Protein AF-Q13T67-F1 (afdb_monomer_lite)

pLDDT: mean 74.27, std 14.19, range [27.94, 93.38]

Foldseek 3Di:
DDDPDPPPPPNPDPVVVVLLVVLLVVLLVVLCPPDPPPQFDAPCVLVVVLVVLVVVVVVVVVVPDPPAPPVCPCVVVVVSVVVNVVSVVGDHPDPPDPNLVSLLSSLLSSQLSCCLVPVDRPLQVSQVSSCVSVVPRDSVNSCVSCDPVSNVVSVVVSVVVVVVVVVVVVVVVVVVVQVPQDQDDQDPDDPDPDPVSVLVNQLVVLCRRSDPVSSVVSNVVSVVVCVVVVPDPPDDDD

Radius of gyration: 36.88 Å; chains: 1; bounding box: 79×44×110 Å

Structure (mmCIF, N/CA/C/O backbone):
data_AF-Q13T67-F1
#
_entry.id   AF-Q13T67-F1
#
loop_
_atom_site.group_PDB
_atom_site.id
_atom_site.type_symbol
_atom_site.label_atom_id
_atom_site.label_alt_id
_atom_site.label_comp_id
_atom_site.label_asym_id
_atom_site.label_entity_id
_atom_site.label_seq_id
_atom_site.pdbx_PDB_ins_code
_atom_site.Cartn_x
_atom_site.Cartn_y
_atom_site.Cartn_z
_atom_site.occupancy
_atom_site.B_iso_or_equiv
_atom_site.auth_seq_id
_atom_site.auth_comp_id
_atom_site.auth_asym_id
_atom_site.auth_atom_id
_atom_site.pdbx_PDB_model_num
ATOM 1 N N . MET A 1 1 ? -8.859 -8.370 -30.183 1.00 32.34 1 MET A N 1
ATOM 2 C CA . MET A 1 1 ? -9.148 -7.594 -28.956 1.00 32.34 1 MET A CA 1
ATOM 3 C C . MET A 1 1 ? -9.417 -8.582 -27.821 1.00 32.34 1 MET A C 1
ATOM 5 O O . MET A 1 1 ? -10.495 -9.155 -27.769 1.00 32.34 1 MET A O 1
ATOM 9 N N . ARG A 1 2 ? -8.418 -8.914 -26.992 1.00 27.94 2 ARG A N 1
ATOM 10 C CA . ARG A 1 2 ? -8.595 -9.848 -25.864 1.00 27.94 2 ARG A CA 1
ATOM 11 C C . ARG A 1 2 ? -8.796 -9.021 -24.596 1.00 27.94 2 ARG A C 1
ATOM 13 O O . ARG A 1 2 ? -7.913 -8.264 -24.213 1.00 27.94 2 ARG A O 1
ATOM 20 N N . SER A 1 3 ? -9.979 -9.117 -24.001 1.00 37.59 3 SER A N 1
ATOM 21 C CA . SER A 1 3 ? -10.304 -8.500 -22.715 1.00 37.59 3 SER A CA 1
ATOM 22 C C . SER A 1 3 ? -9.506 -9.206 -21.610 1.00 37.59 3 SER A C 1
ATOM 24 O O . SER A 1 3 ? -9.833 -10.322 -21.214 1.00 37.59 3 SER A O 1
ATOM 26 N N . PHE A 1 4 ? -8.403 -8.588 -21.173 1.00 42.00 4 PHE A N 1
ATOM 27 C CA . PHE A 1 4 ? -7.479 -9.130 -20.160 1.00 42.00 4 PHE A CA 1
ATOM 28 C C . PHE A 1 4 ? -7.921 -8.867 -18.713 1.00 42.00 4 PHE A C 1
ATOM 30 O O . PHE A 1 4 ? -7.339 -9.414 -17.776 1.00 42.00 4 PHE A O 1
ATOM 37 N N . PHE A 1 5 ? -8.972 -8.071 -18.521 1.00 44.09 5 PHE A N 1
ATOM 38 C CA . PHE A 1 5 ? -9.596 -7.865 -17.226 1.00 44.09 5 PHE A CA 1
ATOM 39 C C . PHE A 1 5 ? -10.834 -8.757 -17.142 1.00 44.09 5 PHE A C 1
ATOM 41 O O . PHE A 1 5 ? -11.921 -8.362 -17.558 1.00 44.09 5 PHE A O 1
ATOM 48 N N . LYS A 1 6 ? -10.701 -9.953 -16.555 1.00 39.53 6 LYS A N 1
ATOM 49 C CA . LYS A 1 6 ? -11.847 -10.523 -15.833 1.00 39.53 6 LYS A CA 1
ATOM 50 C C . LYS A 1 6 ? -12.231 -9.469 -14.802 1.00 39.53 6 LYS A C 1
ATOM 52 O O . LYS A 1 6 ? -11.421 -9.254 -13.909 1.00 39.53 6 LYS A O 1
ATOM 57 N N . GLN A 1 7 ? -13.342 -8.759 -15.035 1.00 41.47 7 GLN A N 1
ATOM 58 C CA . GLN A 1 7 ? -14.017 -7.811 -14.135 1.00 41.47 7 GLN A CA 1
ATOM 59 C C . GLN A 1 7 ? -13.179 -7.480 -12.897 1.00 41.47 7 GLN A C 1
ATOM 61 O O . GLN A 1 7 ? -13.388 -8.008 -11.811 1.00 41.47 7 GLN A O 1
ATOM 66 N N . SER A 1 8 ? -12.143 -6.673 -13.127 1.00 48.34 8 SER A N 1
ATOM 67 C CA . SER A 1 8 ? -11.215 -6.254 -12.088 1.00 48.34 8 SER A CA 1
ATOM 68 C C . SER A 1 8 ? -12.019 -5.546 -11.006 1.00 48.34 8 SER A C 1
ATOM 70 O O . SER A 1 8 ? -12.947 -4.802 -11.322 1.00 48.34 8 SER A O 1
ATOM 72 N N . VAL A 1 9 ? -11.651 -5.749 -9.747 1.00 51.56 9 VAL A N 1
ATOM 73 C CA . VAL A 1 9 ? -12.213 -5.068 -8.570 1.00 51.56 9 VAL A CA 1
ATOM 74 C C . VAL A 1 9 ? -12.264 -3.532 -8.768 1.00 51.56 9 VAL A C 1
ATOM 76 O O . VAL A 1 9 ? -13.132 -2.856 -8.230 1.00 51.56 9 VAL A O 1
ATOM 79 N N . PHE A 1 10 ? -11.439 -2.986 -9.675 1.00 53.25 10 PHE A N 1
ATOM 80 C CA . PHE A 1 10 ? -11.393 -1.576 -10.100 1.00 53.25 10 PHE A CA 1
ATOM 81 C C . PHE A 1 10 ? -12.323 -1.188 -11.270 1.00 53.25 10 PHE A C 1
ATOM 83 O O . PHE A 1 10 ? -12.270 -0.060 -11.767 1.00 53.25 10 PHE A O 1
ATOM 90 N N . GLY A 1 11 ? -13.158 -2.103 -11.760 1.00 51.12 11 GLY A N 1
ATOM 91 C CA . GLY A 1 11 ? -13.999 -1.913 -12.943 1.00 51.12 11 GLY A CA 1
ATOM 92 C C . GLY A 1 11 ? -15.218 -1.013 -12.732 1.00 51.12 11 GLY A C 1
ATOM 93 O O . GLY A 1 11 ? -15.795 -0.568 -13.718 1.00 51.12 11 GLY A O 1
ATOM 94 N N . LYS A 1 12 ? -15.611 -0.726 -11.482 1.00 50.69 12 LYS A N 1
ATOM 95 C CA . LYS A 1 12 ? -16.915 -0.107 -11.177 1.00 50.69 12 LYS A CA 1
ATOM 96 C C . LYS A 1 12 ? -16.885 1.269 -10.496 1.00 50.69 12 LYS A C 1
ATOM 98 O O . LYS A 1 12 ? -17.951 1.825 -10.275 1.00 50.69 12 LYS A O 1
ATOM 103 N N . GLY A 1 13 ? -15.725 1.870 -10.214 1.00 62.28 13 GLY A N 1
ATOM 104 C CA . GLY A 1 13 ? -15.697 3.189 -9.565 1.00 62.28 13 GLY A CA 1
ATOM 105 C C . GLY A 1 13 ? -14.445 4.005 -9.861 1.00 62.28 13 GLY A C 1
ATOM 106 O O . GLY A 1 13 ? -13.327 3.547 -9.632 1.00 62.28 13 GLY A O 1
ATOM 107 N N . THR A 1 14 ? -14.627 5.238 -10.338 1.00 66.38 14 THR A N 1
ATOM 108 C CA . THR A 1 14 ? -13.562 6.252 -10.454 1.00 66.38 14 THR A CA 1
ATOM 109 C C . THR A 1 14 ? -12.875 6.497 -9.110 1.00 66.38 14 THR A C 1
ATOM 111 O O . THR A 1 14 ? -11.653 6.599 -9.066 1.00 66.38 14 THR A O 1
ATOM 114 N N . VAL A 1 15 ? -13.634 6.464 -8.012 1.00 66.62 15 VAL A N 1
ATOM 115 C CA . VAL A 1 15 ? -13.133 6.609 -6.636 1.00 66.62 15 VAL A CA 1
ATOM 116 C C . VAL A 1 15 ? -12.105 5.530 -6.279 1.00 66.62 15 VAL A C 1
ATOM 118 O O . VAL A 1 15 ? -11.032 5.853 -5.777 1.00 66.62 15 VAL A O 1
ATOM 121 N N . LEU A 1 16 ? -12.368 4.259 -6.611 1.00 67.12 16 LEU A N 1
ATOM 122 C CA . LEU A 1 16 ? -11.442 3.156 -6.313 1.00 67.12 16 LEU A CA 1
ATOM 123 C C . LEU A 1 16 ? -10.132 3.283 -7.104 1.00 67.12 16 LEU A C 1
ATOM 125 O O . LEU A 1 16 ? -9.066 2.930 -6.607 1.00 67.12 16 LEU A O 1
ATOM 129 N N . LYS A 1 17 ? -10.207 3.800 -8.339 1.00 71.62 17 LYS A N 1
ATOM 130 C CA . LYS A 1 17 ? -9.031 4.051 -9.187 1.00 71.62 17 LYS A CA 1
ATOM 131 C C . LYS A 1 17 ? -8.175 5.182 -8.630 1.00 71.62 17 LYS A C 1
ATOM 133 O O . LYS A 1 17 ? -6.962 5.022 -8.557 1.00 71.62 17 LYS A O 1
ATOM 138 N N . VAL A 1 18 ? -8.795 6.292 -8.223 1.00 76.06 18 VAL A N 1
ATOM 139 C CA . VAL A 1 18 ? -8.084 7.419 -7.600 1.00 76.06 18 VAL A CA 1
ATOM 140 C C . VAL A 1 18 ? -7.424 6.960 -6.304 1.00 76.06 18 VAL A C 1
ATOM 142 O O . VAL A 1 18 ? -6.224 7.151 -6.143 1.00 76.06 18 VAL A O 1
ATOM 145 N N . ALA A 1 19 ? -8.160 6.251 -5.445 1.00 77.19 19 ALA A N 1
ATOM 146 C CA . ALA A 1 19 ? -7.617 5.699 -4.210 1.00 77.19 19 ALA A CA 1
ATOM 147 C C . ALA A 1 19 ? -6.436 4.749 -4.473 1.00 77.19 19 ALA A C 1
ATOM 149 O O . ALA A 1 19 ? -5.398 4.881 -3.834 1.00 77.19 19 ALA A O 1
ATOM 150 N N . ALA A 1 20 ? -6.534 3.851 -5.459 1.00 76.00 20 ALA A N 1
ATOM 151 C CA . ALA A 1 20 ? -5.427 2.967 -5.822 1.00 76.00 20 ALA A CA 1
ATOM 152 C C . ALA A 1 20 ? -4.188 3.737 -6.298 1.00 76.00 20 ALA A C 1
ATOM 154 O O . ALA A 1 20 ? -3.079 3.417 -5.884 1.00 76.00 20 ALA A O 1
ATOM 155 N N . VAL A 1 21 ? -4.360 4.764 -7.136 1.00 81.31 21 VAL A N 1
ATOM 156 C CA . VAL A 1 21 ? -3.250 5.615 -7.597 1.00 81.31 21 VAL A CA 1
ATOM 157 C C . VAL A 1 21 ? -2.611 6.354 -6.425 1.00 81.31 21 VAL A C 1
ATOM 159 O O . VAL A 1 21 ? -1.386 6.364 -6.313 1.00 81.31 21 VAL A O 1
ATOM 162 N N . SER A 1 22 ? -3.416 6.905 -5.515 1.00 82.31 22 SER A N 1
ATOM 163 C CA . SER A 1 22 ? -2.912 7.518 -4.288 1.00 82.31 22 SER A CA 1
ATOM 164 C C . SER A 1 22 ? -2.111 6.513 -3.463 1.00 82.31 22 SER A C 1
ATOM 166 O O . SER A 1 22 ? -1.003 6.834 -3.051 1.00 82.31 22 SER A O 1
ATOM 168 N N . GLN A 1 23 ? -2.598 5.287 -3.265 1.00 82.50 23 GLN A N 1
ATOM 169 C CA . GLN A 1 23 ? -1.869 4.264 -2.505 1.00 82.50 23 GLN A CA 1
ATOM 170 C C . GLN A 1 23 ? -0.558 3.840 -3.179 1.00 82.50 23 GLN A C 1
ATOM 172 O O . GLN A 1 23 ? 0.437 3.611 -2.495 1.00 82.50 23 GLN A O 1
ATOM 177 N N . ILE A 1 24 ? -0.516 3.797 -4.513 1.00 82.81 24 ILE A N 1
ATOM 178 C CA . ILE A 1 24 ? 0.727 3.569 -5.263 1.00 82.81 24 ILE A CA 1
ATOM 179 C C . ILE A 1 24 ? 1.728 4.697 -5.001 1.00 82.81 24 ILE A C 1
ATOM 181 O O . ILE A 1 24 ? 2.899 4.419 -4.749 1.00 82.81 24 ILE A O 1
ATOM 185 N N . ALA A 1 25 ? 1.278 5.953 -5.035 1.00 79.56 25 ALA A N 1
ATOM 186 C CA . ALA A 1 25 ? 2.134 7.104 -4.768 1.00 79.56 25 ALA A CA 1
ATOM 187 C C . ALA A 1 25 ? 2.672 7.093 -3.327 1.00 79.56 25 ALA A C 1
ATOM 189 O O . ALA A 1 25 ? 3.870 7.266 -3.133 1.00 79.56 25 ALA A O 1
ATOM 190 N N . HIS A 1 26 ? 1.829 6.805 -2.331 1.00 81.94 26 HIS A N 1
ATOM 191 C CA . HIS A 1 26 ? 2.264 6.686 -0.934 1.00 81.94 26 HIS A CA 1
ATOM 192 C C . HIS A 1 26 ? 3.265 5.542 -0.745 1.00 81.94 26 HIS A C 1
ATOM 194 O O . HIS A 1 26 ? 4.295 5.728 -0.106 1.00 81.94 26 HIS A O 1
ATOM 200 N N . ALA A 1 27 ? 3.004 4.374 -1.342 1.00 79.44 27 ALA A N 1
ATOM 201 C CA . ALA A 1 27 ? 3.934 3.249 -1.292 1.00 79.44 27 ALA A CA 1
ATOM 202 C C . ALA A 1 27 ? 5.278 3.595 -1.947 1.00 79.44 27 ALA A C 1
ATOM 204 O O . ALA A 1 27 ? 6.320 3.166 -1.460 1.00 79.44 27 ALA A O 1
ATOM 205 N N . TYR A 1 28 ? 5.263 4.377 -3.032 1.00 78.81 28 TYR A N 1
ATOM 206 C CA . TYR A 1 28 ? 6.477 4.866 -3.677 1.00 78.81 28 TYR A CA 1
ATOM 207 C C . TYR A 1 28 ? 7.243 5.828 -2.766 1.00 78.81 28 TYR A C 1
ATOM 209 O O . TYR A 1 28 ? 8.421 5.596 -2.525 1.00 78.81 28 TYR A O 1
ATOM 217 N N . VAL A 1 29 ? 6.585 6.850 -2.208 1.00 78.06 29 VAL A N 1
ATOM 218 C CA . VAL A 1 29 ? 7.212 7.829 -1.298 1.00 78.06 29 VAL A CA 1
ATOM 219 C C . VAL A 1 29 ? 7.835 7.143 -0.082 1.00 78.06 29 VAL A C 1
ATOM 221 O O . VAL A 1 29 ? 8.999 7.395 0.214 1.00 78.06 29 VAL A O 1
ATOM 224 N N . ALA A 1 30 ? 7.130 6.188 0.532 1.00 72.69 30 ALA A N 1
ATOM 225 C CA . ALA A 1 30 ? 7.622 5.417 1.677 1.00 72.69 30 ALA A CA 1
ATOM 226 C C . ALA A 1 30 ? 8.932 4.649 1.400 1.00 72.69 30 ALA A C 1
ATOM 228 O O . ALA A 1 30 ? 9.625 4.243 2.331 1.00 72.69 30 ALA A O 1
ATOM 229 N N . CYS A 1 31 ? 9.297 4.437 0.131 1.00 70.31 31 CYS A N 1
ATOM 230 C CA . CYS A 1 31 ? 10.569 3.813 -0.233 1.00 70.31 31 CYS A CA 1
ATOM 231 C C . CYS A 1 31 ? 11.758 4.781 -0.192 1.00 70.31 31 CYS A C 1
ATOM 233 O O . CYS A 1 31 ? 12.881 4.318 -0.028 1.00 70.31 31 CYS A O 1
ATOM 235 N N . PHE A 1 32 ? 11.525 6.090 -0.334 1.00 66.88 32 PHE A N 1
ATOM 236 C CA . PHE A 1 32 ? 12.569 7.119 -0.463 1.00 66.88 32 PHE A CA 1
ATOM 237 C C . PHE A 1 32 ? 12.701 8.020 0.774 1.00 66.88 32 PHE A C 1
ATOM 239 O O . PHE A 1 32 ? 13.565 8.888 0.805 1.00 66.88 32 PHE A O 1
ATOM 246 N N . GLU A 1 33 ? 11.896 7.807 1.820 1.00 58.03 33 GLU A N 1
ATOM 247 C CA . GLU A 1 33 ? 11.934 8.613 3.053 1.00 58.03 33 GLU A CA 1
ATOM 248 C 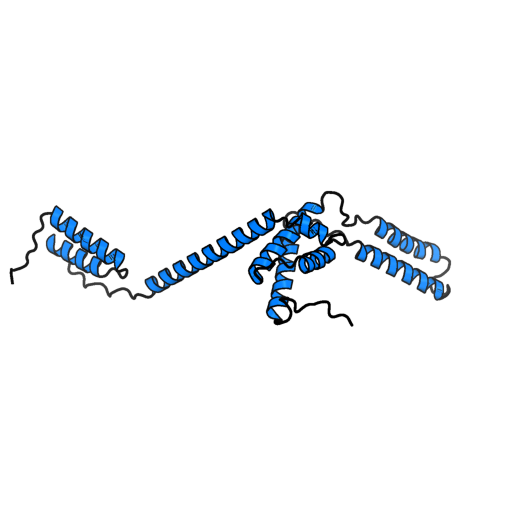C . GLU A 1 33 ? 13.260 8.516 3.839 1.00 58.03 33 GLU A C 1
ATOM 250 O O . GLU A 1 33 ? 13.467 9.296 4.766 1.00 58.03 33 GLU A O 1
ATOM 255 N N . ARG A 1 34 ? 14.172 7.587 3.500 1.00 54.75 34 ARG A N 1
ATOM 256 C CA . ARG A 1 34 ? 15.413 7.360 4.267 1.00 54.75 34 ARG A CA 1
ATOM 257 C C . ARG A 1 34 ? 16.672 8.068 3.763 1.00 54.75 34 ARG A C 1
ATOM 259 O O . ARG A 1 34 ? 17.579 8.225 4.568 1.00 54.75 34 ARG A O 1
ATOM 266 N N . GLU A 1 35 ? 16.737 8.525 2.517 1.00 47.25 35 GLU A N 1
ATOM 267 C CA . GLU A 1 35 ? 17.835 9.370 2.018 1.00 47.25 35 GLU A CA 1
ATOM 268 C C . GLU A 1 35 ? 17.459 9.908 0.628 1.00 47.25 35 GLU A C 1
ATOM 270 O O . GLU A 1 35 ? 16.930 9.145 -0.185 1.00 47.25 35 GLU A O 1
ATOM 275 N N . PRO A 1 36 ? 17.705 11.192 0.310 1.00 44.91 36 PRO A N 1
ATOM 276 C CA . PRO A 1 36 ? 17.369 11.763 -0.987 1.00 44.91 36 PRO A CA 1
ATOM 277 C C . PRO A 1 36 ? 18.418 11.345 -2.026 1.00 44.91 36 PRO A C 1
ATOM 279 O O . PRO A 1 36 ? 19.152 12.174 -2.555 1.00 44.91 36 PRO A O 1
ATOM 282 N N . SER A 1 37 ? 18.523 10.051 -2.324 1.00 55.47 37 SER A N 1
ATOM 283 C CA . SER A 1 37 ? 19.194 9.629 -3.548 1.00 55.47 37 SER A CA 1
ATOM 284 C C . SER A 1 37 ? 18.252 9.963 -4.701 1.00 55.47 37 SER A C 1
ATOM 286 O O . SER A 1 37 ? 17.157 9.395 -4.784 1.00 55.47 37 SER A O 1
ATOM 288 N N . GLU A 1 38 ? 18.637 10.902 -5.567 1.00 58.19 38 GLU A N 1
ATOM 289 C CA . GLU A 1 38 ? 17.902 11.163 -6.804 1.00 58.19 38 GLU A CA 1
ATOM 290 C C . GLU A 1 38 ? 17.605 9.827 -7.507 1.00 58.19 38 GLU A C 1
ATOM 292 O O . GLU A 1 38 ? 18.498 8.981 -7.635 1.00 58.19 38 GLU A O 1
ATOM 297 N N . PRO A 1 39 ? 16.349 9.572 -7.914 1.00 61.22 39 PRO A N 1
ATOM 298 C CA . PRO A 1 39 ? 15.986 8.281 -8.465 1.00 61.22 39 PRO A CA 1
ATOM 299 C C . PRO A 1 39 ? 16.774 8.042 -9.754 1.00 61.22 39 PRO A C 1
ATOM 301 O O . PRO A 1 39 ? 16.550 8.716 -10.760 1.00 61.22 39 PRO A O 1
ATOM 304 N N . LEU A 1 40 ? 17.675 7.054 -9.724 1.00 64.62 40 LEU A N 1
ATOM 305 C CA . LEU 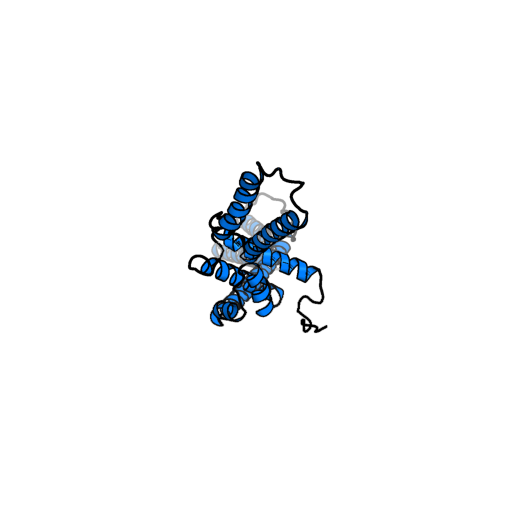A 1 40 ? 18.425 6.637 -10.907 1.00 64.62 40 LEU A CA 1
ATOM 306 C C . LEU A 1 40 ? 17.458 6.342 -12.068 1.00 64.62 40 LEU A C 1
ATOM 308 O O . LEU A 1 40 ? 16.413 5.708 -11.855 1.00 64.62 40 LEU A O 1
ATOM 312 N N . PRO A 1 41 ? 17.781 6.767 -13.301 1.00 66.56 41 PRO A N 1
ATOM 313 C CA . PRO A 1 41 ? 16.887 6.602 -14.435 1.00 66.56 41 PRO A CA 1
ATOM 314 C C . PRO A 1 41 ? 16.641 5.121 -14.748 1.00 66.56 41 PRO A C 1
ATOM 316 O O . PRO A 1 41 ? 17.512 4.255 -14.609 1.00 66.56 41 PRO A O 1
ATOM 319 N N . THR A 1 42 ? 15.424 4.821 -15.202 1.00 66.50 42 THR A N 1
ATOM 320 C CA . THR A 1 42 ? 15.031 3.469 -15.616 1.00 66.50 42 THR A CA 1
ATOM 321 C C . THR A 1 42 ? 15.748 3.057 -16.902 1.00 66.50 42 THR A C 1
ATOM 323 O O . THR A 1 42 ? 16.143 3.902 -17.714 1.00 66.50 42 THR A O 1
ATOM 326 N N . THR A 1 43 ? 15.916 1.750 -17.140 1.00 69.38 43 THR A N 1
ATOM 327 C CA . THR A 1 43 ? 16.641 1.305 -18.341 1.00 69.38 43 THR A CA 1
ATOM 328 C C . THR A 1 43 ? 15.878 1.647 -19.620 1.00 69.38 43 THR A C 1
ATOM 330 O O . THR A 1 43 ? 16.507 1.936 -20.639 1.00 69.38 43 THR A O 1
ATOM 333 N N . ALA A 1 44 ? 14.544 1.693 -19.573 1.00 67.81 44 ALA A N 1
ATOM 334 C CA . ALA A 1 44 ? 13.706 2.163 -20.668 1.00 67.81 44 ALA A CA 1
ATOM 335 C C . ALA A 1 44 ? 13.894 3.659 -20.952 1.00 67.81 44 ALA A C 1
ATOM 337 O O . ALA A 1 44 ? 13.926 4.043 -22.120 1.00 67.81 44 ALA A O 1
ATOM 338 N N . ALA A 1 45 ? 14.059 4.500 -19.924 1.00 71.69 45 ALA A N 1
ATOM 339 C CA . ALA A 1 45 ? 14.337 5.924 -20.110 1.00 71.69 45 ALA A CA 1
ATOM 340 C C . ALA A 1 45 ? 15.704 6.137 -20.776 1.00 71.69 45 ALA A C 1
ATOM 342 O O . ALA A 1 45 ? 15.796 6.857 -21.771 1.00 71.69 45 ALA A O 1
ATOM 343 N N . VAL A 1 46 ? 16.736 5.428 -20.302 1.00 74.06 46 VAL A N 1
ATOM 344 C CA . VAL A 1 46 ? 18.082 5.466 -20.896 1.00 74.06 46 VAL A CA 1
ATOM 345 C C . VAL A 1 46 ? 18.060 4.963 -22.343 1.00 74.06 46 VAL A C 1
ATOM 347 O O . VAL A 1 46 ? 18.537 5.650 -23.244 1.00 74.06 46 VAL A O 1
ATOM 350 N N . ARG A 1 47 ? 17.430 3.810 -22.615 1.00 74.25 47 ARG A N 1
ATOM 351 C CA . ARG A 1 47 ? 17.287 3.279 -23.986 1.00 74.25 47 ARG A CA 1
ATOM 352 C C . ARG A 1 47 ? 16.469 4.200 -24.886 1.00 74.25 47 ARG A C 1
ATOM 354 O O . ARG A 1 47 ? 16.788 4.340 -26.063 1.00 74.25 47 ARG A O 1
ATOM 361 N N . GLY A 1 48 ? 15.420 4.821 -24.354 1.00 78.44 48 GLY A N 1
ATOM 362 C CA . GLY A 1 48 ? 14.596 5.786 -25.073 1.00 78.44 48 GLY A CA 1
ATOM 363 C C . GLY A 1 48 ? 15.398 7.016 -25.487 1.00 78.44 48 GLY A C 1
ATOM 364 O O . GLY A 1 48 ? 15.297 7.447 -26.633 1.00 78.44 48 GLY A O 1
ATOM 365 N N . LEU A 1 49 ? 16.243 7.531 -24.592 1.00 78.25 49 LEU A N 1
ATOM 366 C CA . LEU A 1 49 ? 17.152 8.635 -24.887 1.00 78.25 49 LEU A CA 1
ATOM 367 C C . LEU A 1 49 ? 18.189 8.240 -25.947 1.00 78.25 49 LEU A C 1
ATOM 369 O O . LEU A 1 49 ? 18.346 8.956 -26.931 1.00 78.25 49 LEU A O 1
ATOM 373 N N . MET A 1 50 ? 18.821 7.068 -25.810 1.00 78.25 50 MET A N 1
ATOM 374 C CA . MET A 1 50 ? 19.760 6.547 -26.814 1.00 78.25 50 MET A CA 1
ATOM 375 C C . MET A 1 50 ? 19.100 6.384 -28.188 1.00 78.25 50 MET A C 1
ATOM 377 O O . MET A 1 50 ? 19.696 6.730 -29.204 1.00 78.25 50 MET A O 1
ATOM 381 N N . LYS A 1 51 ? 17.854 5.892 -28.231 1.00 82.62 51 LYS A N 1
ATOM 382 C CA . LYS A 1 51 ? 17.094 5.737 -29.477 1.00 82.62 51 LYS A CA 1
ATOM 383 C C . LYS A 1 51 ? 16.763 7.086 -30.111 1.00 82.62 51 LYS A C 1
ATOM 385 O O . LYS A 1 51 ? 16.870 7.210 -31.323 1.00 82.62 51 LYS A O 1
ATOM 390 N N . LYS A 1 52 ? 16.381 8.087 -29.313 1.00 83.25 52 LYS A N 1
ATOM 391 C CA . LYS A 1 52 ? 16.141 9.455 -29.800 1.00 83.25 52 LYS A CA 1
ATOM 392 C C . LYS A 1 52 ? 17.420 10.085 -30.347 1.00 83.25 52 LYS A C 1
ATOM 394 O O . LYS A 1 52 ? 17.383 10.656 -31.425 1.00 83.25 52 LYS A O 1
ATOM 399 N N . ALA A 1 53 ? 18.542 9.920 -29.647 1.00 78.94 53 ALA A N 1
ATOM 400 C CA . ALA A 1 53 ? 19.841 10.395 -30.114 1.00 78.94 53 ALA A CA 1
ATOM 401 C C . ALA A 1 53 ? 20.250 9.727 -31.440 1.00 78.94 53 ALA A C 1
ATOM 403 O O . ALA A 1 53 ? 20.678 10.411 -32.363 1.00 78.94 53 ALA A O 1
ATOM 404 N N . ALA A 1 54 ? 20.049 8.410 -31.569 1.00 78.12 54 ALA A N 1
ATOM 405 C CA . ALA A 1 54 ? 20.329 7.677 -32.804 1.00 78.12 54 ALA A CA 1
ATOM 406 C C . ALA A 1 54 ? 19.384 8.058 -33.959 1.00 78.12 54 ALA A C 1
ATOM 408 O O . ALA A 1 54 ? 19.822 8.152 -35.100 1.00 78.12 54 ALA A O 1
ATOM 409 N N . ALA A 1 55 ? 18.098 8.291 -33.674 1.00 83.25 55 ALA A N 1
ATOM 410 C CA . ALA A 1 55 ? 17.134 8.758 -34.669 1.00 83.25 55 ALA A CA 1
ATOM 411 C C . ALA A 1 55 ? 17.495 10.159 -35.177 1.00 83.25 55 ALA A C 1
ATOM 413 O O . ALA A 1 55 ? 17.527 10.373 -36.379 1.00 83.25 55 ALA A O 1
ATOM 414 N N . PHE A 1 56 ? 17.869 11.069 -34.278 1.00 80.25 56 PHE A N 1
ATOM 415 C CA . PHE A 1 56 ? 18.319 12.410 -34.642 1.00 80.25 56 PHE A CA 1
ATOM 416 C C . PHE A 1 56 ? 19.610 12.385 -35.480 1.00 80.25 56 PHE A C 1
ATOM 418 O O . PHE A 1 56 ? 19.724 13.096 -36.472 1.00 80.25 56 PHE A O 1
ATOM 425 N N . GLU A 1 57 ? 20.572 11.518 -35.142 1.00 76.50 57 GLU A N 1
ATOM 426 C CA . GLU A 1 57 ? 21.783 11.303 -35.953 1.00 76.50 57 GLU A CA 1
ATOM 427 C C . GLU A 1 57 ? 21.450 10.735 -37.350 1.00 76.50 57 GLU A C 1
ATOM 429 O O . GLU A 1 57 ? 22.030 11.146 -38.361 1.00 76.50 57 GLU A O 1
ATOM 434 N N . SER A 1 58 ? 20.484 9.815 -37.421 1.00 78.75 58 SER A N 1
ATOM 435 C CA . SER A 1 58 ? 19.952 9.274 -38.677 1.00 78.75 58 SER A CA 1
ATOM 436 C C . SER A 1 58 ? 19.246 10.334 -39.527 1.00 78.75 58 SER A C 1
ATOM 438 O O . SER A 1 58 ? 19.432 10.355 -40.738 1.00 78.75 58 SER A O 1
ATOM 440 N N . GLU A 1 59 ? 18.439 11.205 -38.927 1.00 80.19 59 GLU A N 1
ATOM 441 C CA . GLU A 1 59 ? 17.749 12.297 -39.627 1.00 80.19 59 GLU A CA 1
ATOM 442 C C . GLU A 1 59 ? 18.758 13.318 -40.175 1.00 80.19 59 GLU A C 1
ATOM 444 O O . GLU A 1 59 ? 18.746 13.621 -41.366 1.00 80.19 59 GLU A O 1
ATOM 449 N N . LEU A 1 60 ? 19.735 13.727 -39.358 1.00 73.50 60 LEU A N 1
ATOM 450 C CA . LEU A 1 60 ? 20.813 14.637 -39.767 1.00 73.50 60 LEU A CA 1
ATOM 451 C C . LEU A 1 60 ? 21.689 14.085 -40.902 1.00 73.50 60 LEU A C 1
ATOM 453 O O . LEU A 1 60 ? 22.231 14.845 -41.703 1.00 73.50 60 LEU A O 1
ATOM 457 N N . SER A 1 61 ? 21.879 12.765 -40.955 1.00 73.38 61 SER A N 1
ATOM 458 C CA . SER A 1 61 ? 22.628 12.112 -42.037 1.00 73.38 61 SER A CA 1
ATOM 459 C C . SER A 1 61 ? 21.797 11.913 -43.305 1.00 73.38 61 SER A C 1
ATOM 461 O O . SER A 1 61 ? 22.372 11.907 -44.392 1.00 73.38 61 SER A O 1
ATOM 463 N N . ALA A 1 62 ? 20.473 11.800 -43.183 1.00 75.88 62 ALA A N 1
ATOM 464 C CA . ALA A 1 62 ? 19.556 11.683 -44.311 1.00 75.88 62 ALA A CA 1
ATOM 465 C C . ALA A 1 62 ? 19.314 13.028 -45.019 1.00 75.88 62 ALA A C 1
ATOM 467 O O . ALA A 1 62 ? 19.164 13.049 -46.238 1.00 75.88 62 ALA A O 1
ATOM 468 N N . GLU A 1 63 ? 19.339 14.150 -44.292 1.00 69.31 63 GLU A N 1
ATOM 469 C CA . GLU A 1 63 ? 19.097 15.497 -44.843 1.00 69.31 63 GLU A CA 1
ATOM 470 C C . GLU A 1 63 ? 20.293 16.129 -45.586 1.00 69.31 63 GLU A C 1
ATOM 472 O O . GLU A 1 63 ? 20.225 17.281 -46.003 1.00 69.31 63 GLU A O 1
ATOM 477 N N . SER A 1 64 ? 21.360 15.365 -45.854 1.00 55.25 64 SER A N 1
ATOM 478 C CA . SER A 1 64 ? 22.505 15.742 -46.706 1.00 55.25 64 SER A CA 1
ATOM 479 C C . SER A 1 64 ? 23.190 17.073 -46.346 1.00 55.25 64 SER A C 1
ATOM 481 O O . SER A 1 64 ? 22.846 18.110 -46.886 1.00 55.25 64 SER A O 1
ATOM 483 N N . SER A 1 65 ? 24.207 17.020 -45.472 1.00 57.09 65 SER A N 1
ATOM 484 C CA . SER A 1 65 ? 25.428 17.870 -45.377 1.00 57.09 65 SER A CA 1
ATOM 485 C C . SER A 1 65 ? 25.392 19.408 -45.560 1.00 57.09 65 SER A C 1
ATOM 487 O O . SER A 1 65 ? 26.439 20.032 -45.429 1.00 57.09 65 SER A O 1
ATOM 489 N N . SER A 1 66 ? 24.262 20.063 -45.829 1.00 58.03 66 SER A N 1
ATOM 490 C CA . SER A 1 66 ? 24.181 21.508 -46.094 1.00 58.03 66 SER A CA 1
ATOM 491 C C . SER A 1 66 ? 23.923 22.340 -44.839 1.00 58.03 66 SER A C 1
ATOM 493 O O . SER A 1 66 ? 24.096 23.554 -44.860 1.00 58.03 66 SER A O 1
ATOM 495 N N . TRP A 1 67 ? 23.490 21.698 -43.753 1.00 61.19 67 TRP A N 1
ATOM 496 C CA . TRP A 1 67 ? 23.113 22.368 -42.505 1.00 61.19 67 TRP A CA 1
ATOM 497 C C . TRP A 1 67 ? 24.280 22.533 -41.533 1.00 61.19 67 TRP A C 1
ATOM 499 O O . TRP A 1 67 ? 24.278 23.449 -40.715 1.00 61.19 67 TRP A O 1
ATOM 509 N N . VAL A 1 68 ? 25.283 21.656 -41.621 1.00 63.53 68 VAL A N 1
ATOM 510 C CA . VAL A 1 68 ? 26.463 21.683 -40.755 1.00 63.53 68 VAL A CA 1
ATOM 511 C C . VAL A 1 68 ? 27.689 21.895 -41.638 1.00 63.53 68 VAL A C 1
ATOM 513 O O . VAL A 1 68 ? 28.038 20.990 -42.397 1.00 63.53 68 VAL A O 1
ATOM 516 N N . PRO A 1 69 ? 28.350 23.064 -41.560 1.00 74.12 69 PRO A N 1
ATOM 517 C CA . PRO A 1 69 ? 29.609 23.296 -42.254 1.00 74.12 69 PRO A CA 1
ATOM 518 C C . PRO A 1 69 ? 30.611 22.183 -41.932 1.00 74.12 69 PRO A C 1
ATOM 520 O O . PRO A 1 69 ? 30.758 21.798 -40.770 1.00 74.12 69 PRO A O 1
ATOM 523 N N . SER A 1 70 ? 31.330 21.684 -42.938 1.00 69.38 70 SER A N 1
ATOM 524 C CA . SER A 1 70 ? 32.281 20.565 -42.803 1.00 69.38 70 SER A CA 1
ATOM 525 C C . SER A 1 70 ? 33.360 20.798 -41.735 1.00 69.38 70 SER A C 1
ATOM 527 O O . SER A 1 70 ? 33.875 19.854 -41.139 1.00 69.38 70 SER A O 1
ATOM 529 N N . GLU A 1 71 ? 33.677 22.063 -41.451 1.00 71.81 71 GLU A N 1
ATOM 530 C CA . GLU A 1 71 ? 34.612 22.494 -40.404 1.00 71.81 71 GLU A CA 1
ATOM 531 C C . GLU A 1 71 ? 34.074 22.254 -38.982 1.00 71.81 71 GLU A C 1
ATOM 533 O O . GLU A 1 71 ? 34.838 21.952 -38.064 1.00 71.81 71 GLU A O 1
ATOM 538 N N . LEU A 1 72 ? 32.752 22.332 -38.804 1.00 67.44 72 LEU A N 1
ATOM 539 C CA . LEU A 1 72 ? 32.048 22.132 -37.533 1.00 67.44 72 LEU A CA 1
ATOM 540 C C . LEU A 1 72 ? 31.509 20.706 -37.371 1.00 67.44 72 LEU A C 1
ATOM 542 O O . LEU A 1 72 ? 31.057 20.326 -36.294 1.00 67.44 72 LEU A O 1
ATOM 546 N N . GLU A 1 73 ? 31.574 19.877 -38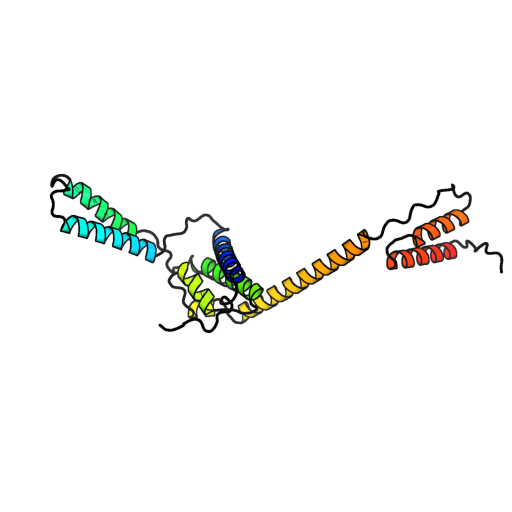.412 1.00 69.62 73 GLU A N 1
ATOM 547 C CA . GLU A 1 73 ? 31.000 18.533 -38.385 1.00 69.62 73 GLU A CA 1
ATOM 548 C C . GLU A 1 73 ? 31.634 17.647 -37.298 1.00 69.62 73 GLU A C 1
ATOM 550 O O . GLU A 1 73 ? 30.933 16.934 -36.576 1.00 69.62 73 GLU A O 1
ATOM 555 N N . LYS A 1 74 ? 32.957 17.742 -37.106 1.00 68.31 74 LYS A N 1
ATOM 556 C CA . LYS A 1 74 ? 33.670 16.997 -36.053 1.00 68.31 74 LYS A CA 1
ATOM 557 C C . LYS A 1 74 ? 33.335 17.500 -34.645 1.00 68.31 74 LYS A C 1
ATOM 559 O O . LYS A 1 74 ? 33.171 16.682 -33.739 1.00 68.31 74 LYS A O 1
ATOM 564 N N . SER A 1 75 ? 33.217 18.817 -34.456 1.00 70.31 75 SER A N 1
ATOM 565 C CA . SER A 1 75 ? 32.894 19.428 -33.158 1.00 70.31 75 SER A CA 1
ATOM 566 C C . SER A 1 75 ? 31.414 19.308 -32.792 1.00 70.31 75 SER A C 1
ATOM 568 O O . SER A 1 75 ? 31.088 19.363 -31.612 1.00 70.31 75 SER A O 1
ATOM 570 N N . PHE A 1 76 ? 30.532 19.079 -33.766 1.00 70.00 76 PHE A N 1
ATOM 571 C CA . PHE A 1 76 ? 29.101 18.857 -33.560 1.00 70.00 76 PHE A CA 1
ATOM 572 C C . PHE A 1 76 ? 28.752 17.372 -33.353 1.00 70.00 76 PHE A C 1
ATOM 574 O O . PHE A 1 76 ? 28.040 17.020 -32.410 1.00 70.00 76 PHE A O 1
ATOM 581 N N . ARG A 1 77 ? 29.296 16.463 -34.179 1.00 70.56 77 ARG A N 1
ATOM 582 C CA . ARG A 1 77 ? 29.030 15.015 -34.059 1.00 70.56 77 ARG A CA 1
ATOM 583 C C . ARG A 1 77 ? 29.726 14.369 -32.854 1.00 70.56 77 ARG A C 1
ATOM 585 O O . ARG A 1 77 ? 29.201 13.409 -32.292 1.00 70.56 77 ARG A O 1
ATOM 592 N N . GLY A 1 78 ? 30.882 14.887 -32.429 1.00 70.81 78 GLY A N 1
ATOM 593 C CA . GLY A 1 78 ? 31.622 14.387 -31.262 1.00 70.81 78 GLY A CA 1
ATOM 594 C C . GLY A 1 78 ? 30.806 14.430 -29.959 1.00 70.81 78 GLY A C 1
ATOM 595 O O . GLY A 1 78 ? 30.614 13.385 -29.341 1.00 70.81 78 GLY A O 1
ATOM 596 N N . PRO A 1 79 ? 30.256 15.590 -29.558 1.00 71.25 79 PRO A N 1
ATOM 597 C CA . PRO A 1 79 ? 29.386 15.715 -28.387 1.00 71.25 79 PRO A CA 1
ATOM 598 C C . PRO A 1 79 ? 28.105 14.874 -28.450 1.00 71.25 79 PRO A C 1
ATOM 600 O O . PRO A 1 79 ? 27.692 14.341 -27.425 1.00 71.25 79 PRO A O 1
ATOM 603 N N . LEU A 1 80 ? 27.496 14.695 -29.630 1.00 69.25 80 LEU A N 1
ATOM 604 C CA . LEU A 1 80 ? 26.334 13.807 -29.814 1.00 69.25 80 LEU A CA 1
ATOM 605 C C . LEU A 1 80 ? 26.684 12.338 -29.540 1.00 69.25 80 LEU A C 1
ATOM 607 O O . LEU A 1 80 ? 25.949 11.634 -28.843 1.00 69.25 80 LEU A O 1
ATOM 611 N N . LYS A 1 81 ? 27.845 11.890 -30.029 1.00 69.94 81 LYS A N 1
ATOM 612 C CA . LYS A 1 81 ? 28.383 10.560 -29.727 1.00 69.94 81 LYS A CA 1
ATOM 613 C C . LYS A 1 81 ? 28.715 10.421 -28.238 1.00 69.94 81 LYS A C 1
ATOM 615 O O . LYS A 1 81 ? 28.313 9.441 -27.618 1.00 69.94 81 LYS A O 1
ATOM 620 N N . ASN A 1 82 ? 29.333 11.443 -27.646 1.00 70.69 82 ASN A N 1
ATOM 621 C CA . ASN A 1 82 ? 29.640 11.483 -26.217 1.00 70.69 82 ASN A CA 1
ATOM 622 C C . ASN A 1 82 ? 28.374 11.471 -25.349 1.00 70.69 82 ASN A C 1
ATOM 624 O O . ASN A 1 82 ? 28.387 10.843 -24.303 1.00 70.69 82 ASN A O 1
ATOM 628 N N . LEU A 1 83 ? 27.273 12.103 -25.768 1.00 66.38 83 LEU A N 1
ATOM 629 C CA . LEU A 1 83 ? 25.982 12.051 -25.067 1.00 66.38 83 LEU A CA 1
ATOM 630 C C . LEU A 1 83 ? 25.382 10.641 -25.073 1.00 66.38 83 LEU A C 1
ATOM 632 O O . LEU A 1 83 ? 24.867 10.184 -24.053 1.00 66.38 83 LEU A O 1
ATOM 636 N N . ARG A 1 84 ? 25.468 9.931 -26.203 1.00 66.56 84 ARG A N 1
ATOM 637 C CA . ARG A 1 84 ? 25.028 8.532 -26.310 1.00 66.56 84 ARG A CA 1
ATOM 638 C C . ARG A 1 84 ? 25.873 7.611 -25.430 1.00 66.56 84 ARG A C 1
ATOM 640 O O . ARG A 1 84 ? 25.324 6.757 -24.731 1.00 66.56 84 ARG A O 1
ATOM 647 N N . ASP A 1 85 ? 27.185 7.805 -25.452 1.00 68.81 85 ASP A N 1
ATOM 648 C CA . ASP A 1 85 ? 28.131 6.986 -24.701 1.00 68.81 85 ASP A CA 1
ATOM 649 C C . ASP A 1 85 ? 28.050 7.312 -23.193 1.00 68.81 85 ASP A C 1
ATOM 651 O O . ASP A 1 85 ? 27.993 6.397 -22.374 1.00 68.81 85 ASP A O 1
ATOM 655 N N . ALA A 1 86 ? 27.876 8.582 -22.811 1.00 62.53 86 ALA A N 1
ATOM 656 C CA . ALA A 1 86 ? 27.650 9.015 -21.428 1.00 62.53 86 ALA A CA 1
ATOM 657 C C . ALA A 1 86 ? 26.305 8.523 -20.866 1.00 62.53 86 ALA A C 1
ATOM 659 O O . ALA A 1 86 ? 26.233 8.076 -19.722 1.00 62.53 86 ALA A O 1
ATOM 660 N N . ALA A 1 87 ? 25.236 8.519 -21.671 1.00 61.34 87 ALA A N 1
ATOM 661 C CA . ALA A 1 87 ? 23.962 7.914 -21.276 1.00 61.34 87 ALA A CA 1
ATOM 662 C C . ALA A 1 87 ? 24.102 6.402 -21.013 1.00 61.34 87 ALA A C 1
ATOM 664 O O . ALA A 1 87 ? 23.401 5.848 -20.167 1.00 61.34 87 ALA A O 1
ATOM 665 N N . SER A 1 88 ? 25.030 5.728 -21.701 1.00 59.91 88 SER A N 1
ATOM 666 C CA . SER A 1 88 ? 25.307 4.305 -21.488 1.00 59.91 88 SER A CA 1
ATOM 667 C C . SER A 1 88 ? 26.036 4.020 -20.166 1.00 59.91 88 SER A C 1
ATOM 669 O O . SER A 1 88 ? 25.830 2.940 -19.603 1.00 59.91 88 SER A O 1
ATOM 671 N N . THR A 1 89 ? 26.805 4.991 -19.653 1.00 60.38 89 THR A N 1
ATOM 672 C CA . THR A 1 89 ? 27.561 4.911 -18.389 1.00 60.38 89 THR A CA 1
ATOM 673 C C . THR A 1 89 ? 26.762 5.314 -17.151 1.00 60.38 89 THR A C 1
ATOM 675 O O . THR A 1 89 ? 27.240 5.102 -16.041 1.00 60.38 89 THR A O 1
ATOM 678 N N . VAL A 1 90 ? 25.556 5.877 -17.309 1.00 62.03 90 VAL A N 1
ATOM 679 C CA . VAL A 1 90 ? 24.687 6.203 -16.168 1.00 62.03 90 VAL A CA 1
ATOM 680 C C . VAL A 1 90 ? 24.343 4.924 -15.413 1.00 62.03 90 VAL A C 1
ATOM 682 O O . VAL A 1 90 ? 23.880 3.950 -16.016 1.00 62.03 90 VAL A O 1
ATOM 685 N N . GLU A 1 91 ? 24.561 4.932 -14.097 1.00 58.09 91 GLU A N 1
ATOM 686 C CA . GLU A 1 91 ? 24.192 3.823 -13.229 1.00 58.09 91 GLU A CA 1
ATOM 687 C C . GLU A 1 91 ? 22.678 3.620 -13.308 1.00 58.09 91 GLU A C 1
ATOM 689 O O . GLU A 1 91 ? 21.868 4.497 -13.009 1.00 58.09 91 GLU A O 1
ATOM 694 N N . ARG A 1 92 ? 22.286 2.458 -13.819 1.00 62.69 92 ARG A N 1
ATOM 695 C CA . ARG A 1 92 ? 20.879 2.109 -13.989 1.00 62.69 92 ARG A CA 1
ATOM 696 C C . ARG A 1 92 ? 20.430 1.406 -12.730 1.00 62.69 92 ARG A C 1
ATOM 698 O O . ARG A 1 92 ? 21.189 0.634 -12.146 1.00 62.69 92 ARG A O 1
ATOM 705 N N . ARG A 1 93 ? 19.155 1.565 -12.392 1.00 61.69 93 ARG A N 1
ATOM 706 C CA . ARG A 1 93 ? 18.488 0.731 -11.392 1.00 61.69 93 ARG A CA 1
ATOM 707 C C . ARG A 1 93 ? 18.467 -0.731 -11.877 1.00 61.69 93 ARG A C 1
ATOM 709 O O . ARG A 1 93 ? 17.503 -1.177 -12.489 1.00 61.69 93 ARG A O 1
ATOM 716 N N . SER A 1 94 ? 19.563 -1.456 -11.659 1.00 51.72 94 SER A N 1
ATOM 717 C CA . SER A 1 94 ? 19.712 -2.889 -11.922 1.00 51.72 94 SER A CA 1
ATOM 718 C C . SER A 1 94 ? 19.627 -3.670 -10.609 1.00 51.72 94 SER A C 1
ATOM 720 O O . SER A 1 94 ? 19.791 -3.114 -9.525 1.00 51.72 94 SER A O 1
ATOM 722 N N . ALA A 1 95 ? 19.335 -4.967 -10.684 1.00 48.97 95 ALA A N 1
ATOM 723 C CA . ALA A 1 95 ? 19.055 -5.833 -9.535 1.00 48.97 95 ALA A CA 1
ATOM 724 C C . ALA A 1 95 ? 20.230 -6.062 -8.544 1.00 48.97 95 ALA A C 1
ATOM 726 O O . ALA A 1 95 ? 20.122 -6.896 -7.643 1.00 48.97 95 ALA A O 1
ATOM 727 N N . GLY A 1 96 ? 21.353 -5.358 -8.676 1.00 38.03 96 GLY A N 1
ATOM 728 C CA . GLY A 1 96 ? 22.561 -5.596 -7.892 1.00 38.03 96 GLY A CA 1
ATOM 729 C C . GLY A 1 96 ? 22.585 -4.885 -6.541 1.00 38.03 96 GLY A C 1
ATOM 730 O O . GLY A 1 96 ? 23.146 -3.812 -6.460 1.00 38.03 96 GLY A O 1
ATOM 731 N N . ARG A 1 97 ? 22.059 -5.560 -5.509 1.00 45.84 97 ARG A N 1
ATOM 732 C CA . ARG A 1 97 ? 22.313 -5.493 -4.044 1.00 45.84 97 ARG A CA 1
ATOM 733 C C . ARG A 1 97 ? 21.836 -4.326 -3.141 1.00 45.84 97 ARG A C 1
ATOM 735 O O . ARG A 1 97 ? 21.405 -4.690 -2.048 1.00 45.84 97 ARG A O 1
ATOM 742 N N . PRO A 1 98 ? 21.750 -3.031 -3.509 1.00 48.50 98 PRO A N 1
ATOM 743 C CA . PRO A 1 98 ? 20.956 -2.071 -2.719 1.00 48.50 98 PRO A CA 1
ATOM 744 C C . PRO A 1 98 ? 19.466 -2.009 -3.116 1.00 48.50 98 PRO A C 1
ATOM 746 O O . PRO A 1 98 ? 18.641 -1.552 -2.338 1.00 48.50 98 PRO A O 1
ATOM 749 N N . ALA A 1 99 ? 19.070 -2.550 -4.277 1.00 57.25 99 ALA A N 1
ATOM 750 C CA . ALA A 1 99 ? 17.723 -2.372 -4.852 1.00 57.25 99 ALA A CA 1
ATOM 751 C C . ALA A 1 99 ? 16.642 -3.408 -4.438 1.00 57.25 99 ALA A C 1
ATOM 753 O O . ALA A 1 99 ? 15.537 -3.400 -4.992 1.00 57.25 99 ALA A O 1
ATOM 754 N N . PHE A 1 100 ? 16.931 -4.339 -3.516 1.00 62.34 100 PHE A N 1
ATOM 755 C CA . PHE A 1 100 ? 15.953 -5.354 -3.071 1.00 62.34 100 PHE A CA 1
ATOM 756 C C . PHE A 1 100 ? 15.114 -4.888 -1.871 1.00 62.34 100 PHE A C 1
ATOM 758 O O . PHE A 1 100 ? 13.937 -5.236 -1.782 1.00 62.34 100 PHE A O 1
ATOM 765 N N . SER A 1 101 ? 15.691 -4.088 -0.969 1.00 71.31 101 SER A N 1
ATOM 766 C CA . SER A 1 101 ? 15.013 -3.572 0.228 1.00 71.31 101 SER A CA 1
ATOM 767 C C . SER A 1 101 ? 13.879 -2.615 -0.138 1.00 71.31 101 SER A C 1
ATOM 769 O O . SER A 1 101 ? 12.748 -2.849 0.274 1.00 71.31 101 SER A O 1
ATOM 771 N N . GLU A 1 102 ? 14.138 -1.610 -0.975 1.00 77.25 102 GLU A N 1
ATOM 772 C CA . GLU A 1 102 ? 13.129 -0.645 -1.442 1.00 77.25 102 GLU A CA 1
ATOM 773 C C . GLU A 1 102 ? 11.994 -1.331 -2.202 1.00 77.25 102 GLU A C 1
ATOM 775 O O . GLU A 1 102 ? 10.820 -1.113 -1.921 1.00 77.25 102 GLU A O 1
ATOM 780 N N . ARG A 1 103 ? 12.334 -2.243 -3.120 1.00 80.00 103 ARG A N 1
ATOM 781 C CA . ARG A 1 103 ? 11.350 -3.031 -3.871 1.00 80.00 103 ARG A CA 1
ATOM 782 C C . ARG A 1 103 ? 10.466 -3.856 -2.936 1.00 80.00 103 ARG A C 1
ATOM 784 O O . ARG A 1 103 ? 9.252 -3.92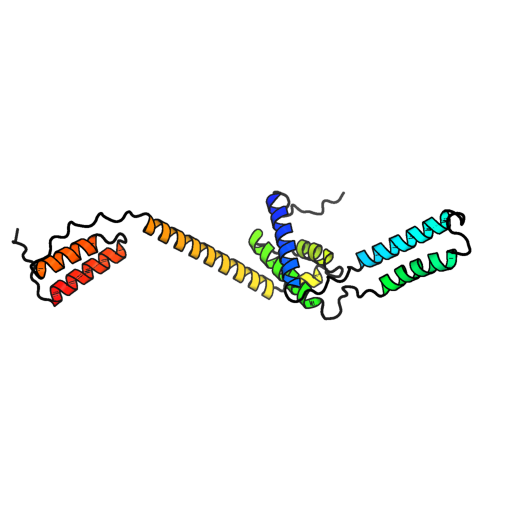7 -3.127 1.00 80.00 103 ARG A O 1
ATOM 791 N N . ARG A 1 104 ? 11.068 -4.494 -1.929 1.00 84.69 104 ARG A N 1
ATOM 792 C CA . ARG A 1 104 ? 10.346 -5.264 -0.912 1.00 84.69 104 ARG A CA 1
ATOM 793 C C . ARG A 1 104 ? 9.416 -4.361 -0.105 1.00 84.69 104 ARG A C 1
ATOM 795 O O . ARG A 1 104 ? 8.253 -4.712 0.065 1.00 84.69 104 ARG A O 1
ATOM 802 N N . ILE A 1 105 ? 9.905 -3.207 0.346 1.00 85.00 105 ILE A N 1
ATOM 803 C CA . ILE A 1 105 ? 9.129 -2.203 1.087 1.00 85.00 105 ILE A CA 1
ATOM 804 C C . ILE A 1 105 ? 7.934 -1.741 0.248 1.00 85.00 105 ILE A C 1
ATOM 806 O O . ILE A 1 105 ? 6.802 -1.826 0.722 1.00 85.00 105 ILE A O 1
ATOM 810 N N . PHE A 1 106 ? 8.161 -1.371 -1.014 1.00 86.31 106 PHE A N 1
ATOM 811 C CA . PHE A 1 106 ? 7.114 -0.964 -1.950 1.00 86.31 106 PHE A CA 1
ATOM 812 C C . PHE A 1 106 ? 6.015 -2.019 -2.076 1.00 86.31 106 PHE A C 1
ATOM 814 O O . PHE A 1 106 ? 4.834 -1.726 -1.895 1.00 86.31 106 PHE A O 1
ATOM 821 N N . ILE A 1 107 ? 6.405 -3.263 -2.374 1.00 88.62 107 ILE A N 1
ATOM 822 C CA . ILE A 1 107 ? 5.467 -4.367 -2.593 1.00 88.62 107 ILE A CA 1
ATOM 823 C C . ILE A 1 107 ? 4.658 -4.649 -1.326 1.00 88.62 107 ILE A C 1
ATOM 825 O O . ILE A 1 107 ? 3.449 -4.849 -1.418 1.00 88.62 107 ILE A O 1
ATOM 829 N N . LEU A 1 108 ? 5.293 -4.637 -0.151 1.00 90.38 108 LEU A N 1
ATOM 830 C CA . LEU A 1 108 ? 4.607 -4.879 1.119 1.00 90.38 108 LEU A CA 1
ATOM 831 C C . LEU A 1 108 ? 3.660 -3.736 1.494 1.00 90.38 108 LEU A C 1
ATOM 833 O O . LEU A 1 108 ? 2.536 -4.005 1.917 1.00 90.38 108 LEU A O 1
ATOM 837 N N . HIS A 1 109 ? 4.063 -2.477 1.307 1.00 88.38 109 HIS A N 1
ATOM 838 C CA . HIS A 1 109 ? 3.182 -1.330 1.541 1.00 88.38 109 HIS A CA 1
ATOM 839 C C . HIS A 1 109 ? 1.985 -1.335 0.598 1.00 88.38 109 HIS A C 1
ATOM 841 O O . HIS A 1 109 ? 0.848 -1.192 1.048 1.00 88.38 109 HIS A O 1
ATOM 847 N N . LEU A 1 110 ? 2.223 -1.572 -0.692 1.00 89.12 110 LEU A N 1
ATOM 848 C CA . LEU A 1 110 ? 1.158 -1.652 -1.680 1.00 89.12 110 LEU A CA 1
ATOM 849 C C . LEU A 1 110 ? 0.204 -2.815 -1.373 1.00 89.12 110 LEU A C 1
ATOM 851 O O . LEU A 1 110 ? -1.010 -2.644 -1.433 1.00 89.12 110 LEU A O 1
ATOM 855 N N . ALA A 1 111 ? 0.728 -3.981 -0.987 1.00 90.69 111 ALA A N 1
ATOM 856 C CA . ALA A 1 111 ? -0.088 -5.128 -0.594 1.00 90.69 111 ALA A CA 1
ATOM 857 C C . ALA A 1 111 ? -0.950 -4.840 0.645 1.00 90.69 111 ALA A C 1
ATOM 859 O O . ALA A 1 111 ? -2.126 -5.195 0.655 1.00 90.69 111 ALA A O 1
ATOM 860 N N . ARG A 1 112 ? -0.402 -4.159 1.662 1.00 89.94 112 ARG A N 1
ATOM 861 C CA . ARG A 1 112 ? -1.158 -3.725 2.852 1.00 89.94 112 ARG A CA 1
ATOM 862 C C . ARG A 1 112 ? -2.297 -2.784 2.489 1.00 89.94 112 ARG A C 1
ATOM 864 O O . ARG A 1 112 ? -3.423 -2.999 2.929 1.00 89.94 112 ARG A O 1
ATOM 871 N N . ALA A 1 113 ? -2.009 -1.771 1.678 1.00 86.38 113 ALA A N 1
ATOM 872 C CA . ALA A 1 113 ? -3.002 -0.796 1.250 1.00 86.38 113 ALA A CA 1
ATOM 873 C C . ALA A 1 113 ? -4.129 -1.452 0.438 1.00 86.38 113 ALA A C 1
ATOM 875 O O . ALA A 1 113 ? -5.307 -1.220 0.702 1.00 86.38 113 ALA A O 1
ATOM 876 N N . LEU A 1 114 ? -3.776 -2.325 -0.510 1.00 86.06 114 LEU A N 1
ATOM 877 C CA . LEU A 1 114 ? -4.749 -3.031 -1.344 1.00 86.06 114 LEU A CA 1
ATOM 878 C C . LEU A 1 114 ? -5.609 -4.005 -0.537 1.00 86.06 114 LEU A C 1
ATOM 880 O O . LEU A 1 114 ? -6.819 -4.045 -0.752 1.00 86.06 114 LEU A O 1
ATOM 884 N N . TYR A 1 115 ? -5.020 -4.721 0.423 1.00 87.56 115 TYR A N 1
ATOM 885 C CA . TYR A 1 115 ? -5.780 -5.586 1.321 1.00 87.56 115 TYR A CA 1
ATOM 886 C C . TYR A 1 115 ? -6.748 -4.777 2.194 1.00 87.56 115 TYR A C 1
ATOM 888 O O . TYR A 1 115 ? -7.908 -5.147 2.335 1.00 87.56 115 TYR A O 1
ATOM 896 N N . GLY A 1 116 ? -6.317 -3.621 2.709 1.00 82.50 116 GLY A N 1
ATOM 897 C CA . GLY A 1 116 ? -7.196 -2.716 3.453 1.00 82.50 116 GLY A CA 1
ATOM 898 C C . GLY A 1 116 ? -8.398 -2.220 2.639 1.00 82.50 116 GLY A C 1
ATOM 899 O O . GLY A 1 116 ? -9.472 -2.035 3.204 1.00 82.50 116 GLY A O 1
ATOM 900 N N . MET A 1 117 ? -8.231 -2.039 1.325 1.00 80.44 117 MET A N 1
ATOM 901 C CA . MET A 1 117 ? -9.281 -1.546 0.426 1.00 80.44 117 MET A CA 1
ATOM 902 C C . MET A 1 117 ? -10.208 -2.635 -0.124 1.00 80.44 117 MET A C 1
ATOM 904 O O . MET A 1 117 ? -11.386 -2.371 -0.343 1.00 80.44 117 MET A O 1
ATOM 908 N N . CYS A 1 118 ? -9.663 -3.806 -0.460 1.00 81.31 118 CYS A N 1
ATOM 909 C CA . CYS A 1 118 ? -10.349 -4.817 -1.273 1.00 81.31 118 CYS A CA 1
ATOM 910 C C . CYS A 1 118 ? -10.422 -6.201 -0.611 1.00 81.31 118 CYS A C 1
ATOM 912 O O . CYS A 1 118 ? -10.940 -7.116 -1.243 1.00 81.31 118 CYS A O 1
ATOM 914 N N . ASP A 1 119 ? -9.862 -6.375 0.593 1.00 84.00 119 ASP A N 1
ATOM 915 C CA . ASP A 1 119 ? -9.732 -7.670 1.287 1.00 84.00 119 ASP A CA 1
ATOM 916 C C . ASP A 1 119 ? -9.055 -8.771 0.446 1.00 84.00 119 ASP A C 1
ATOM 918 O O . ASP A 1 119 ? -9.226 -9.966 0.682 1.00 84.00 119 ASP A O 1
ATOM 922 N N . ASP A 1 120 ? -8.245 -8.374 -0.540 1.00 85.94 120 ASP A N 1
ATOM 923 C CA . ASP A 1 120 ? -7.569 -9.285 -1.461 1.00 85.94 120 ASP A CA 1
ATOM 924 C C . ASP A 1 120 ? -6.148 -8.800 -1.796 1.00 85.94 120 ASP A C 1
ATOM 926 O O . ASP A 1 120 ? -5.807 -7.621 -1.668 1.00 85.94 120 ASP A O 1
ATOM 930 N N . PHE A 1 121 ? -5.310 -9.730 -2.254 1.00 86.62 121 PHE A N 1
ATOM 931 C CA . PHE A 1 121 ? -3.941 -9.503 -2.705 1.00 86.62 121 PHE A CA 1
ATOM 932 C C . PHE A 1 121 ? -3.844 -9.674 -4.227 1.00 86.62 121 PHE A C 1
ATOM 934 O O . PHE A 1 121 ? -3.433 -10.743 -4.701 1.00 86.62 121 PHE A O 1
ATOM 941 N N . PRO A 1 122 ? -4.150 -8.636 -5.030 1.00 85.56 122 PRO A N 1
ATOM 942 C CA . PRO A 1 122 ? -4.127 -8.737 -6.486 1.00 85.56 122 PRO A CA 1
ATOM 943 C C . PRO A 1 122 ? -2.679 -8.783 -7.011 1.00 85.56 122 PRO A C 1
ATOM 945 O O . PRO A 1 122 ? -2.134 -7.796 -7.506 1.00 85.56 122 PRO A O 1
ATOM 948 N N . GLY A 1 123 ? -2.045 -9.958 -6.935 1.00 85.19 123 GLY A N 1
ATOM 949 C CA . GLY A 1 123 ? -0.617 -10.157 -7.217 1.00 85.19 123 GLY A CA 1
ATOM 950 C C . GLY A 1 123 ? -0.184 -9.681 -8.604 1.00 85.19 123 GLY A C 1
ATOM 951 O O . GLY A 1 123 ? 0.835 -9.010 -8.731 1.00 85.19 123 GLY A O 1
ATOM 952 N N . ARG A 1 124 ? -1.013 -9.905 -9.634 1.00 84.62 124 ARG A N 1
ATOM 953 C CA . ARG A 1 124 ? -0.740 -9.420 -11.001 1.00 84.62 124 ARG A CA 1
ATOM 954 C C . ARG A 1 124 ? -0.733 -7.898 -11.103 1.00 84.62 124 ARG A C 1
ATOM 956 O O . ARG A 1 124 ? 0.055 -7.339 -11.863 1.00 84.62 124 ARG A O 1
ATOM 963 N N . PHE A 1 125 ? -1.618 -7.228 -10.366 1.00 84.56 125 PHE A N 1
ATOM 964 C CA . PHE A 1 125 ? -1.656 -5.769 -10.327 1.00 84.56 125 PHE A CA 1
ATOM 965 C C . PHE A 1 125 ? -0.406 -5.234 -9.634 1.00 84.56 125 PHE A C 1
ATOM 967 O O . PHE A 1 125 ? 0.292 -4.400 -10.202 1.00 84.56 125 PHE A O 1
ATOM 974 N N . ILE A 1 126 ? -0.073 -5.795 -8.469 1.00 87.75 126 ILE A N 1
ATOM 975 C CA . ILE A 1 126 ? 1.137 -5.454 -7.715 1.00 87.75 126 ILE A CA 1
ATOM 976 C C . ILE A 1 126 ? 2.385 -5.656 -8.584 1.00 87.75 126 ILE A C 1
ATOM 978 O O . ILE A 1 126 ? 3.208 -4.752 -8.669 1.00 87.75 126 ILE A O 1
ATOM 982 N N . ALA A 1 127 ? 2.490 -6.781 -9.297 1.00 85.75 127 ALA A N 1
ATOM 983 C CA . ALA A 1 127 ? 3.591 -7.050 -10.221 1.00 85.75 127 ALA A CA 1
ATOM 984 C C . ALA A 1 127 ? 3.653 -6.029 -11.361 1.00 85.75 127 ALA A C 1
ATOM 986 O O . ALA A 1 127 ? 4.720 -5.507 -11.651 1.00 85.75 127 ALA A O 1
ATOM 987 N N . THR A 1 128 ? 2.514 -5.683 -11.967 1.00 85.00 128 THR A N 1
ATOM 988 C CA . THR A 1 128 ? 2.463 -4.700 -13.062 1.00 85.00 128 THR A CA 1
ATOM 989 C C . THR A 1 128 ? 2.910 -3.317 -12.599 1.00 85.00 128 THR A C 1
ATOM 991 O O . THR A 1 128 ? 3.659 -2.647 -13.304 1.00 85.00 128 THR A O 1
ATOM 994 N N . VAL A 1 129 ? 2.458 -2.880 -11.423 1.00 84.62 129 VAL A N 1
ATOM 995 C CA . VAL A 1 129 ? 2.837 -1.583 -10.856 1.00 84.62 129 VAL A CA 1
ATOM 996 C C . VAL A 1 129 ? 4.307 -1.595 -10.444 1.00 84.62 129 VAL A C 1
ATOM 998 O O . VAL A 1 129 ? 5.047 -0.686 -10.807 1.00 84.62 129 VAL A O 1
ATOM 1001 N N . ALA A 1 130 ? 4.759 -2.642 -9.754 1.00 83.50 130 ALA A N 1
ATOM 1002 C CA . ALA A 1 130 ? 6.155 -2.778 -9.363 1.00 83.50 130 ALA A CA 1
ATOM 1003 C C . ALA A 1 130 ? 7.084 -2.838 -10.585 1.00 83.50 130 ALA A C 1
ATOM 1005 O O . ALA A 1 130 ? 8.132 -2.208 -10.558 1.00 83.50 130 ALA A O 1
ATOM 1006 N N . ALA A 1 131 ? 6.673 -3.480 -11.685 1.00 81.88 131 ALA A N 1
ATOM 1007 C CA . ALA A 1 131 ? 7.412 -3.512 -12.949 1.00 81.88 131 ALA A CA 1
ATOM 1008 C C . ALA A 1 131 ? 7.586 -2.126 -13.594 1.00 81.88 131 ALA A C 1
ATOM 1010 O O . ALA A 1 131 ? 8.546 -1.900 -14.323 1.00 81.88 131 ALA A O 1
ATOM 1011 N N . ARG A 1 132 ? 6.685 -1.169 -13.326 1.00 78.12 132 ARG A N 1
ATOM 1012 C CA . ARG A 1 132 ? 6.853 0.221 -13.793 1.00 78.12 132 ARG A CA 1
ATOM 1013 C C . ARG A 1 132 ? 7.968 0.955 -13.058 1.00 78.12 132 ARG A C 1
ATOM 1015 O O . ARG A 1 132 ? 8.533 1.891 -13.614 1.00 78.12 132 ARG A O 1
ATOM 1022 N N . VAL A 1 133 ? 8.259 0.542 -11.828 1.00 73.69 133 VAL A N 1
ATOM 1023 C CA . VAL A 1 133 ? 9.259 1.174 -10.960 1.00 73.69 133 VAL A CA 1
ATOM 1024 C C . VAL A 1 133 ? 10.587 0.399 -10.971 1.00 73.69 133 VAL A C 1
ATOM 1026 O O . VAL A 1 133 ? 11.663 0.998 -10.931 1.00 73.69 133 VAL A O 1
ATOM 1029 N N . TRP A 1 134 ? 10.512 -0.929 -11.076 1.00 78.19 134 TRP A N 1
ATOM 1030 C CA . TRP A 1 134 ? 11.617 -1.880 -11.181 1.00 78.19 134 TRP A CA 1
ATOM 1031 C C . TRP A 1 134 ? 11.312 -2.873 -12.303 1.00 78.19 134 TRP A C 1
ATOM 1033 O O . TRP A 1 134 ? 10.609 -3.858 -12.080 1.00 78.19 134 TRP A O 1
ATOM 1043 N N . GLU A 1 135 ? 11.866 -2.618 -13.487 1.00 69.06 135 GLU A N 1
ATOM 1044 C CA . GLU A 1 135 ? 11.545 -3.301 -14.753 1.00 69.06 135 GLU A CA 1
ATOM 1045 C C . GLU A 1 135 ? 11.646 -4.836 -14.702 1.00 69.06 135 GLU A C 1
ATOM 1047 O O . GLU A 1 135 ? 10.875 -5.517 -15.373 1.00 69.06 135 GLU A O 1
ATOM 1052 N N . ASP A 1 136 ? 12.517 -5.385 -13.851 1.00 72.25 136 ASP A N 1
ATOM 1053 C CA . ASP A 1 136 ? 12.708 -6.835 -13.688 1.00 72.25 136 ASP A CA 1
ATOM 1054 C C . ASP A 1 136 ? 11.739 -7.483 -12.679 1.00 72.25 136 ASP A C 1
ATOM 1056 O O . ASP A 1 136 ? 11.926 -8.633 -12.275 1.00 72.25 136 ASP A O 1
ATOM 1060 N N . THR A 1 137 ? 10.730 -6.754 -12.192 1.00 76.62 137 THR A N 1
ATOM 1061 C CA . THR A 1 137 ? 9.772 -7.306 -11.225 1.00 76.62 137 THR A CA 1
ATOM 1062 C C . THR A 1 137 ? 8.693 -8.102 -11.941 1.00 76.62 137 THR A C 1
ATOM 1064 O O . THR A 1 137 ? 7.753 -7.549 -12.505 1.00 76.62 137 THR A O 1
ATOM 1067 N N . ASP A 1 138 ? 8.811 -9.421 -11.872 1.00 81.50 138 ASP A N 1
ATOM 1068 C CA . ASP A 1 138 ? 7.814 -10.357 -12.371 1.00 81.50 138 ASP A CA 1
ATOM 1069 C C . ASP A 1 138 ? 6.897 -10.885 -11.252 1.00 81.50 138 ASP A C 1
ATOM 1071 O O . ASP A 1 138 ? 7.121 -10.689 -10.052 1.00 81.50 138 ASP A O 1
ATOM 1075 N N . ASP A 1 139 ? 5.841 -11.599 -11.648 1.00 84.75 139 ASP A N 1
ATOM 1076 C CA . ASP A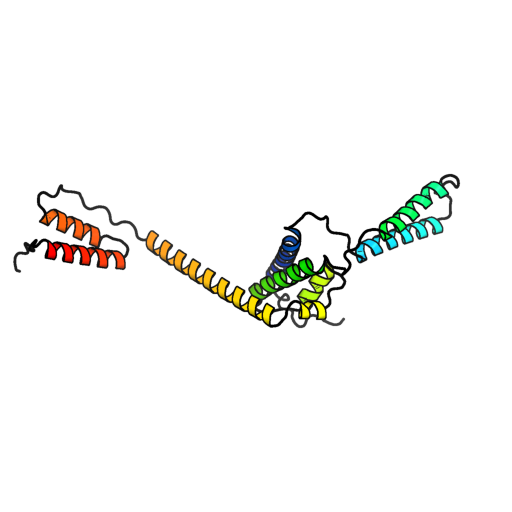 1 139 ? 4.890 -12.211 -10.710 1.00 84.75 139 ASP A CA 1
ATOM 1077 C C . ASP A 1 139 ? 5.590 -13.185 -9.741 1.00 84.75 139 ASP A C 1
ATOM 1079 O O . ASP A 1 139 ? 5.220 -13.285 -8.572 1.00 84.75 139 ASP A O 1
ATOM 1083 N N . ARG A 1 140 ? 6.660 -13.860 -10.189 1.00 84.75 140 ARG A N 1
ATOM 1084 C CA . ARG A 1 140 ? 7.462 -14.762 -9.350 1.00 84.75 140 ARG A CA 1
ATOM 1085 C C . ARG A 1 140 ? 8.188 -14.003 -8.240 1.00 84.75 140 ARG A C 1
ATOM 1087 O O . ARG A 1 140 ? 8.207 -14.473 -7.104 1.00 84.75 140 ARG A O 1
ATOM 1094 N N . THR A 1 141 ? 8.763 -12.844 -8.543 1.00 84.06 141 THR A N 1
ATOM 1095 C CA . THR A 1 141 ? 9.421 -11.966 -7.569 1.00 84.06 141 THR A CA 1
ATOM 1096 C C . THR A 1 141 ? 8.421 -11.454 -6.541 1.00 84.06 141 THR A C 1
ATOM 1098 O O . THR A 1 141 ? 8.697 -11.512 -5.344 1.00 84.06 141 THR A O 1
ATOM 1101 N N . VAL A 1 142 ? 7.227 -11.043 -6.978 1.00 85.75 142 VAL A N 1
ATOM 1102 C CA . VAL A 1 142 ? 6.157 -10.627 -6.062 1.00 85.75 142 VAL A CA 1
ATOM 1103 C C . VAL A 1 142 ? 5.738 -11.772 -5.143 1.00 85.75 142 VAL A C 1
ATOM 1105 O O . VAL A 1 142 ? 5.616 -11.550 -3.945 1.00 85.75 142 VAL A O 1
ATOM 1108 N N . ARG A 1 143 ? 5.587 -13.003 -5.647 1.00 86.75 143 ARG A N 1
ATOM 1109 C CA . ARG A 1 143 ? 5.274 -14.172 -4.800 1.00 86.75 143 ARG A CA 1
ATOM 1110 C C . ARG A 1 143 ? 6.381 -14.512 -3.804 1.00 86.75 143 ARG A C 1
ATOM 1112 O O . ARG A 1 143 ? 6.078 -14.913 -2.691 1.00 86.75 143 ARG A O 1
ATOM 1119 N N . LYS A 1 144 ? 7.651 -14.345 -4.184 1.00 87.75 144 LYS A N 1
ATOM 1120 C CA . LYS A 1 144 ? 8.785 -14.536 -3.264 1.00 87.75 144 LYS A CA 1
ATOM 1121 C C . LYS A 1 144 ? 8.799 -13.511 -2.130 1.00 87.75 144 LYS A C 1
ATOM 1123 O O . LYS A 1 144 ? 9.293 -13.817 -1.054 1.00 87.75 144 LYS A O 1
ATOM 1128 N N . ILE A 1 145 ? 8.310 -12.299 -2.388 1.00 86.94 145 ILE A N 1
ATOM 1129 C CA . ILE A 1 145 ? 8.234 -11.224 -1.393 1.00 86.94 145 ILE A CA 1
ATOM 1130 C C . ILE A 1 145 ? 6.968 -11.354 -0.537 1.00 86.94 145 ILE A C 1
ATOM 1132 O O . ILE A 1 145 ? 7.042 -11.228 0.679 1.00 86.94 145 ILE A O 1
ATOM 1136 N N . LEU A 1 146 ? 5.823 -11.627 -1.165 1.00 89.00 146 LEU A N 1
ATOM 1137 C CA . LEU A 1 146 ? 4.537 -11.894 -0.519 1.00 89.00 146 LEU A CA 1
ATOM 1138 C C . LEU A 1 146 ? 4.377 -13.391 -0.253 1.00 89.00 146 LEU A C 1
ATOM 1140 O O . LEU A 1 146 ? 3.513 -14.047 -0.854 1.00 89.00 146 LEU A O 1
ATOM 1144 N N . THR A 1 147 ? 5.228 -13.900 0.638 1.00 91.00 147 THR A N 1
ATOM 1145 C CA . THR A 1 147 ? 5.089 -15.241 1.212 1.00 91.00 147 THR A CA 1
ATOM 1146 C C . THR A 1 147 ? 3.773 -15.362 1.979 1.00 91.00 147 THR A C 1
ATOM 1148 O O . THR A 1 147 ? 3.138 -14.356 2.308 1.00 91.00 147 THR A O 1
ATOM 1151 N N . ASP A 1 148 ? 3.355 -16.592 2.271 1.00 91.06 148 ASP A N 1
ATOM 1152 C CA . ASP A 1 148 ? 2.132 -16.831 3.043 1.00 91.06 148 ASP A CA 1
ATOM 1153 C C . ASP A 1 148 ? 2.223 -16.196 4.440 1.00 91.06 148 ASP A C 1
ATOM 1155 O O . ASP A 1 148 ? 1.292 -15.509 4.858 1.00 91.06 148 ASP A O 1
ATOM 1159 N N . ASP A 1 149 ? 3.398 -16.257 5.077 1.00 91.88 149 ASP A N 1
ATOM 1160 C CA . ASP A 1 149 ? 3.664 -15.592 6.359 1.00 91.88 149 ASP A CA 1
ATOM 1161 C C . ASP A 1 149 ? 3.460 -14.071 6.299 1.00 91.88 149 ASP A C 1
ATOM 1163 O O . ASP A 1 149 ? 2.861 -13.479 7.200 1.00 91.88 149 ASP A O 1
ATOM 1167 N N . GLU A 1 150 ? 3.940 -13.418 5.234 1.00 92.44 150 GLU A N 1
ATOM 1168 C CA . GLU A 1 150 ? 3.768 -11.974 5.039 1.00 92.44 150 GLU A CA 1
ATOM 1169 C C . GLU A 1 150 ? 2.307 -11.627 4.751 1.00 92.44 150 GLU A C 1
ATOM 1171 O O . GLU A 1 150 ? 1.784 -10.652 5.290 1.00 92.44 150 GLU A O 1
ATOM 1176 N N . ARG A 1 151 ? 1.603 -12.442 3.957 1.00 91.75 151 ARG A N 1
ATOM 1177 C CA . ARG A 1 151 ? 0.162 -12.261 3.728 1.00 91.75 151 ARG A CA 1
ATOM 1178 C C . ARG A 1 151 ? -0.601 -12.357 5.039 1.00 91.75 151 ARG A C 1
ATOM 1180 O O . ARG A 1 151 ? -1.424 -11.490 5.320 1.00 91.75 151 ARG A O 1
ATOM 1187 N N . ASP A 1 152 ? -0.303 -13.350 5.864 1.00 93.38 152 ASP A N 1
ATOM 1188 C CA . ASP A 1 152 ? -0.970 -13.539 7.148 1.00 93.38 152 ASP A CA 1
ATOM 1189 C C . ASP A 1 152 ? -0.582 -12.466 8.170 1.00 93.38 152 ASP A C 1
ATOM 1191 O O . ASP A 1 152 ? -1.416 -12.048 8.976 1.00 93.38 152 ASP A O 1
ATOM 1195 N N . ALA A 1 153 ? 0.646 -11.945 8.125 1.00 93.19 153 ALA A N 1
ATOM 1196 C CA . ALA A 1 153 ? 1.030 -10.760 8.889 1.00 93.19 153 ALA A CA 1
ATOM 1197 C C . ALA A 1 153 ? 0.224 -9.521 8.466 1.00 93.19 153 ALA A C 1
ATOM 1199 O O . ALA A 1 153 ? -0.261 -8.782 9.323 1.00 93.19 153 ALA A O 1
ATOM 1200 N N . ILE A 1 154 ? 0.023 -9.316 7.160 1.00 92.56 154 ILE A N 1
ATOM 1201 C CA . ILE A 1 154 ? -0.791 -8.215 6.631 1.00 92.56 154 ILE A CA 1
ATOM 1202 C C . ILE A 1 154 ? -2.259 -8.366 7.045 1.00 92.56 154 ILE A C 1
ATOM 1204 O O . ILE A 1 154 ? -2.852 -7.389 7.501 1.00 92.56 154 ILE A O 1
ATOM 1208 N N . LYS A 1 155 ? -2.830 -9.574 6.954 1.00 93.12 155 LYS A N 1
ATOM 1209 C CA . LYS A 1 155 ? -4.205 -9.851 7.405 1.00 93.12 155 LYS A CA 1
ATOM 1210 C C . LYS A 1 155 ? -4.382 -9.515 8.885 1.00 93.12 155 LYS A C 1
ATOM 1212 O O . LYS A 1 155 ? -5.283 -8.756 9.231 1.00 93.12 155 LYS A O 1
ATOM 1217 N N . ARG A 1 156 ? -3.480 -10.009 9.744 1.00 92.19 156 ARG A N 1
ATOM 1218 C CA . ARG A 1 156 ? -3.493 -9.728 11.192 1.00 92.19 156 ARG A CA 1
ATOM 1219 C C . ARG A 1 156 ? -3.370 -8.239 11.490 1.00 92.19 156 ARG A C 1
ATOM 1221 O O . ARG A 1 156 ? -4.068 -7.724 12.358 1.00 92.19 156 ARG A O 1
ATOM 1228 N N . HIS A 1 157 ? -2.499 -7.539 10.768 1.00 90.44 157 HIS A N 1
ATOM 1229 C CA . HIS A 1 157 ? -2.347 -6.094 10.908 1.00 90.44 157 HIS A CA 1
ATOM 1230 C C . HIS A 1 157 ? -3.629 -5.349 10.515 1.00 90.44 157 HIS A C 1
ATOM 1232 O O . HIS A 1 157 ? -4.081 -4.473 11.247 1.00 90.44 157 HIS A O 1
ATOM 1238 N N . ALA A 1 158 ? -4.243 -5.706 9.386 1.00 90.25 158 ALA A N 1
ATOM 1239 C CA . ALA A 1 158 ? -5.496 -5.102 8.945 1.00 90.25 158 ALA A CA 1
ATOM 1240 C C . ALA A 1 158 ? -6.639 -5.362 9.938 1.00 90.25 158 ALA A C 1
ATOM 1242 O O . ALA A 1 158 ? -7.389 -4.445 10.260 1.00 90.25 158 ALA A O 1
ATOM 1243 N N . GLU A 1 159 ? -6.738 -6.577 10.475 1.00 91.00 159 GLU A N 1
ATOM 1244 C CA . GLU A 1 159 ? -7.734 -6.920 11.489 1.00 91.00 159 GLU A CA 1
ATOM 1245 C C . GLU A 1 159 ? -7.521 -6.139 12.791 1.00 91.00 159 GLU A C 1
ATOM 1247 O O . GLU A 1 159 ? -8.468 -5.563 13.326 1.00 91.00 159 GLU A O 1
ATOM 1252 N N . LYS A 1 160 ? -6.276 -6.048 13.272 1.00 92.12 160 LYS A N 1
ATOM 1253 C CA . LYS A 1 160 ? -5.935 -5.241 14.450 1.00 92.12 160 LYS A CA 1
ATOM 1254 C C . LYS A 1 160 ? -6.313 -3.774 14.249 1.00 92.12 160 LYS A C 1
ATOM 1256 O O . LYS A 1 160 ? -6.926 -3.189 15.135 1.00 92.12 160 LYS A O 1
ATOM 1261 N N . ASN A 1 161 ? -6.007 -3.201 13.086 1.00 89.75 161 ASN A N 1
ATOM 1262 C CA . ASN A 1 161 ? -6.364 -1.818 12.781 1.00 89.75 161 ASN A CA 1
ATOM 1263 C C . ASN A 1 161 ? -7.881 -1.616 12.743 1.00 89.75 161 ASN A C 1
ATOM 1265 O O . ASN A 1 161 ? -8.369 -0.640 13.299 1.00 89.75 161 ASN A O 1
ATOM 1269 N N . ARG A 1 162 ? -8.641 -2.545 12.145 1.00 87.38 162 ARG A N 1
ATOM 1270 C CA . ARG A 1 162 ? -10.114 -2.484 12.146 1.00 87.38 162 ARG A CA 1
ATOM 1271 C C . ARG A 1 162 ? -10.679 -2.492 13.564 1.00 87.38 162 ARG A C 1
ATOM 1273 O O . ARG A 1 162 ? -11.555 -1.689 13.863 1.00 87.38 162 ARG A O 1
ATOM 1280 N N . ARG A 1 163 ? -10.151 -3.355 14.439 1.00 91.00 163 ARG A N 1
ATOM 1281 C CA . ARG A 1 163 ? -10.545 -3.399 15.856 1.00 91.00 163 ARG A CA 1
ATOM 1282 C C . ARG A 1 163 ? -10.229 -2.085 16.567 1.00 91.00 163 ARG A C 1
ATOM 1284 O O . ARG A 1 163 ? -11.110 -1.531 17.203 1.00 91.00 163 ARG A O 1
ATOM 1291 N N . GLN A 1 164 ? -9.022 -1.551 16.388 1.00 90.94 164 GLN A N 1
ATOM 1292 C CA . GLN A 1 164 ? -8.619 -0.278 16.995 1.00 90.94 164 GLN A CA 1
ATOM 1293 C C . GLN A 1 164 ? -9.484 0.899 16.535 1.00 90.94 164 GLN A C 1
ATOM 1295 O O . GLN A 1 164 ? -9.865 1.730 17.353 1.00 90.94 164 GLN A O 1
ATOM 1300 N N . VAL A 1 165 ? -9.814 0.964 15.241 1.00 89.25 165 VAL A N 1
ATOM 1301 C CA . VAL A 1 165 ? -10.711 1.996 14.707 1.00 89.25 165 VAL A CA 1
ATOM 1302 C C . VAL A 1 165 ? -12.091 1.869 15.348 1.00 89.25 165 VAL A C 1
ATOM 1304 O O . VAL A 1 165 ? -12.567 2.841 15.925 1.00 89.25 165 VAL A O 1
ATOM 1307 N N . ALA A 1 166 ? -12.678 0.670 15.366 1.00 89.62 166 ALA A N 1
ATOM 1308 C CA . ALA A 1 166 ? -13.979 0.441 15.993 1.00 89.62 166 ALA A CA 1
ATOM 1309 C C . ALA A 1 166 ? -13.984 0.767 17.500 1.00 89.62 166 ALA A C 1
ATOM 1311 O O . ALA A 1 166 ? -14.915 1.390 18.002 1.00 89.62 166 ALA A O 1
ATOM 1312 N N . GLU A 1 167 ? -12.935 0.387 18.233 1.00 91.31 167 GLU A N 1
ATOM 1313 C CA . GLU A 1 167 ? -12.765 0.732 19.650 1.00 91.31 167 GLU A CA 1
ATOM 1314 C C . GLU A 1 167 ? -12.679 2.249 19.855 1.00 91.31 167 GLU A C 1
ATOM 1316 O O . GLU A 1 167 ? -13.323 2.787 20.757 1.00 91.31 167 GLU A O 1
ATOM 1321 N N . SER A 1 168 ? -11.932 2.9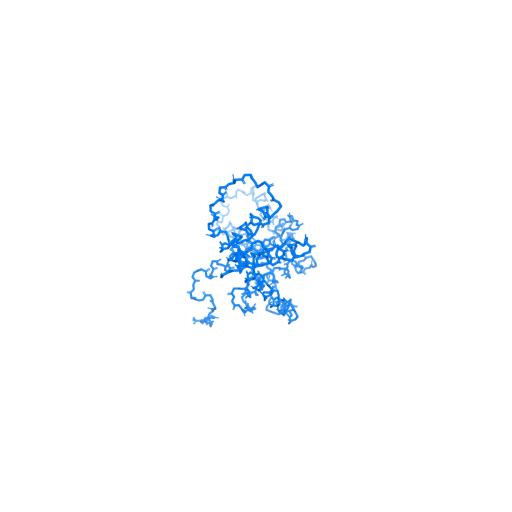50 18.996 1.00 89.50 168 SER A N 1
ATOM 1322 C CA . SER A 1 168 ? -11.796 4.406 19.063 1.00 89.50 168 SER A CA 1
ATOM 1323 C C . SER A 1 168 ? -13.100 5.137 18.737 1.00 89.50 168 SER A C 1
ATOM 1325 O O . SER A 1 168 ? -13.447 6.096 19.425 1.00 89.50 168 SER A O 1
ATOM 1327 N N . GLU A 1 169 ? -13.858 4.655 17.749 1.00 90.31 169 GLU A N 1
ATOM 1328 C CA . GLU A 1 169 ? -15.171 5.193 17.389 1.00 90.31 169 GLU A CA 1
ATOM 1329 C C . GLU A 1 169 ? -16.165 4.986 18.534 1.00 90.31 169 GLU A C 1
ATOM 1331 O O . GLU A 1 169 ? -16.825 5.934 18.958 1.00 90.31 169 GLU A O 1
ATOM 1336 N N . ASN A 1 170 ? -16.213 3.784 19.113 1.00 90.31 170 ASN A N 1
ATOM 1337 C CA . ASN A 1 170 ? -17.065 3.485 20.264 1.00 90.31 170 ASN A CA 1
ATOM 1338 C C . ASN A 1 170 ? -16.725 4.366 21.476 1.00 90.31 170 ASN A C 1
ATOM 1340 O O . ASN A 1 170 ? -17.624 4.926 22.106 1.00 90.31 170 ASN A O 1
ATOM 1344 N N . ALA A 1 171 ? -15.438 4.539 21.787 1.00 90.00 171 ALA A N 1
ATOM 1345 C CA . ALA A 1 171 ? -14.997 5.430 22.856 1.00 90.00 171 ALA A CA 1
ATOM 1346 C C . ALA A 1 171 ? -15.395 6.892 22.588 1.00 90.00 171 ALA A C 1
ATOM 1348 O O . ALA A 1 171 ? -15.914 7.561 23.484 1.00 90.00 171 ALA A O 1
ATOM 1349 N N . ALA A 1 172 ? -15.211 7.381 21.359 1.00 90.88 172 ALA A N 1
ATOM 1350 C CA . ALA A 1 172 ? -15.620 8.729 20.973 1.00 90.88 172 ALA A CA 1
ATOM 1351 C C . ALA A 1 172 ? -17.140 8.921 21.103 1.00 90.88 172 ALA A C 1
ATOM 1353 O O . ALA A 1 172 ? -17.584 9.920 21.669 1.00 90.88 172 ALA A O 1
ATOM 1354 N N . HIS A 1 173 ? -17.938 7.946 20.660 1.00 87.12 173 HIS A N 1
ATOM 1355 C CA . HIS A 1 173 ? -19.393 7.964 20.811 1.00 87.12 173 HIS A CA 1
ATOM 1356 C C . HIS A 1 173 ? -19.826 8.020 22.282 1.00 87.12 173 HIS A C 1
ATOM 1358 O O . HIS A 1 173 ? -20.694 8.821 22.631 1.00 87.12 173 HIS A O 1
ATOM 1364 N N . LEU A 1 174 ? -19.203 7.232 23.164 1.00 86.44 174 LEU A N 1
ATOM 1365 C CA . LEU A 1 174 ? -19.502 7.261 24.600 1.00 86.44 174 LEU A CA 1
ATOM 1366 C C . LEU A 1 174 ? -19.156 8.614 25.238 1.00 86.44 174 LEU A C 1
ATOM 1368 O O . LEU A 1 174 ? -19.939 9.139 26.030 1.00 86.44 174 LEU A O 1
ATOM 1372 N N . LEU A 1 175 ? -18.016 9.205 24.873 1.00 85.75 175 LEU A N 1
ATOM 1373 C CA . LEU A 1 175 ? -17.609 10.521 25.371 1.00 85.75 175 LEU A CA 1
ATOM 1374 C C . LEU A 1 175 ? -18.542 11.635 24.888 1.00 85.75 175 LEU A C 1
ATOM 1376 O O . LEU A 1 175 ? -18.922 12.490 25.687 1.00 85.75 175 LEU A O 1
ATOM 1380 N N . LEU A 1 176 ? -18.946 11.610 23.616 1.00 87.19 176 LEU A N 1
ATOM 1381 C CA . LEU A 1 176 ? -19.911 12.564 23.065 1.00 87.19 176 LEU A CA 1
ATOM 1382 C C . LEU A 1 176 ? -21.266 12.454 23.768 1.00 87.19 176 LEU A C 1
ATOM 1384 O O . LEU A 1 176 ? -21.821 13.471 24.184 1.00 87.19 176 LEU A O 1
ATOM 1388 N N . ASN A 1 177 ? -21.762 11.232 23.980 1.00 82.94 177 ASN A N 1
ATOM 1389 C CA . ASN A 1 177 ? -23.003 11.007 24.718 1.00 82.94 177 ASN A CA 1
ATOM 1390 C C . ASN A 1 177 ? -22.897 11.540 26.153 1.00 82.94 177 ASN A C 1
ATOM 1392 O O . ASN A 1 177 ? -23.792 12.250 26.608 1.00 82.94 177 ASN A O 1
ATOM 1396 N N . ARG A 1 178 ? -21.775 11.295 26.842 1.00 78.38 178 ARG A N 1
ATOM 1397 C CA . ARG A 1 178 ? -21.533 11.822 28.193 1.00 78.38 178 ARG A CA 1
ATOM 1398 C C . ARG A 1 178 ? -21.484 13.352 28.227 1.00 78.38 178 ARG A C 1
ATOM 1400 O O . ARG A 1 178 ? -22.051 13.954 29.132 1.00 78.38 178 ARG A O 1
ATOM 1407 N N . ALA A 1 179 ? -20.822 13.979 27.258 1.00 78.69 179 ALA A N 1
ATOM 1408 C CA . ALA A 1 179 ? -20.713 15.435 27.170 1.00 78.69 179 ALA A CA 1
ATOM 1409 C C . ALA A 1 179 ? -22.039 16.117 26.786 1.00 78.69 179 ALA A C 1
ATOM 1411 O O . ALA A 1 179 ? -22.236 17.288 27.098 1.00 78.69 179 ALA A O 1
ATOM 1412 N N . SER A 1 180 ? -22.950 15.393 26.129 1.00 79.19 180 SER A N 1
ATOM 1413 C CA . SER A 1 180 ? -24.256 15.916 25.713 1.00 79.19 180 SER A CA 1
ATOM 1414 C C . SER A 1 180 ? -25.273 16.053 26.851 1.00 79.19 180 SER A C 1
ATOM 1416 O O . SER A 1 180 ? -26.301 16.703 26.664 1.00 79.19 180 SER A O 1
ATOM 1418 N N . ILE A 1 181 ? -25.004 15.478 28.031 1.00 77.88 181 ILE A N 1
ATOM 1419 C CA . ILE A 1 181 ? -25.899 15.589 29.185 1.00 77.88 181 ILE A CA 1
ATOM 1420 C C . ILE A 1 181 ? -25.704 16.976 29.819 1.00 77.88 181 ILE A C 1
ATOM 1422 O O . ILE A 1 181 ? -24.629 17.251 30.361 1.00 77.88 181 ILE A O 1
ATOM 1426 N N . PRO A 1 182 ? -26.718 17.863 29.787 1.00 72.88 182 PRO A N 1
ATOM 1427 C CA . PRO A 1 182 ? -26.587 19.193 30.359 1.00 72.88 182 PRO A CA 1
ATOM 1428 C C . PRO A 1 182 ? -26.365 19.105 31.879 1.00 72.88 182 PRO A C 1
ATOM 1430 O O . PRO A 1 182 ? -27.033 18.318 32.560 1.00 72.88 182 PRO A O 1
ATOM 1433 N N . PRO A 1 183 ? -25.452 19.914 32.445 1.00 66.69 183 PRO A N 1
ATOM 1434 C CA . PRO A 1 183 ? -25.217 19.926 33.882 1.00 66.69 183 PRO A CA 1
ATOM 1435 C C . PRO A 1 183 ? -26.486 20.365 34.627 1.00 66.69 183 PRO A C 1
ATOM 1437 O O . PRO A 1 183 ? -27.101 21.382 34.298 1.00 66.69 183 PRO A O 1
ATOM 1440 N N . LYS A 1 184 ? -26.894 19.606 35.653 1.00 67.94 184 LYS A N 1
ATOM 1441 C CA . LYS A 1 184 ? -28.052 19.956 36.491 1.00 67.94 184 LYS A CA 1
ATOM 1442 C C . LYS A 1 184 ? -27.746 21.243 37.283 1.00 67.94 184 LYS A C 1
ATOM 1444 O O . LYS A 1 184 ? -26.777 21.286 38.035 1.00 67.94 184 LYS A O 1
ATOM 1449 N N . ALA A 1 185 ? -28.585 22.274 37.130 1.00 67.06 185 ALA A N 1
ATOM 1450 C CA . ALA A 1 185 ? -28.374 23.636 37.656 1.00 67.06 185 ALA A CA 1
ATOM 1451 C C . ALA A 1 185 ? -28.091 23.674 39.169 1.00 67.06 185 ALA A C 1
ATOM 1453 O O . ALA A 1 185 ? -28.974 23.250 39.903 1.00 67.06 185 ALA A O 1
ATOM 1454 N N . PRO A 1 186 ? -26.946 24.175 39.666 1.00 60.09 186 PRO A N 1
ATOM 1455 C CA . PRO A 1 186 ? -26.463 23.977 41.045 1.00 60.09 186 PRO A CA 1
ATOM 1456 C C . PRO A 1 186 ? -27.523 24.276 42.124 1.00 60.09 186 PRO A C 1
ATOM 1458 O O . PRO A 1 186 ? -28.330 25.188 41.941 1.00 60.09 186 PRO A O 1
ATOM 1461 N N . PRO A 1 187 ? -27.581 23.495 43.224 1.00 60.06 187 PRO A N 1
ATOM 1462 C CA . PRO A 1 187 ? -28.513 23.792 44.305 1.00 60.06 187 PRO A CA 1
ATOM 1463 C C . PRO A 1 187 ? -28.138 25.142 44.927 1.00 60.06 187 PRO A C 1
ATOM 1465 O O . PRO A 1 187 ? -26.958 25.486 44.994 1.00 60.06 187 PRO A O 1
ATOM 1468 N N . GLN A 1 188 ? -29.134 25.911 45.369 1.00 61.50 188 GLN A N 1
ATOM 1469 C CA . GLN A 1 188 ? -28.878 27.135 46.125 1.00 61.50 188 GLN A CA 1
ATOM 1470 C C . GLN A 1 188 ? -28.144 26.759 47.416 1.00 61.50 188 GLN A C 1
ATOM 1472 O O . GLN A 1 188 ? -28.703 26.089 48.282 1.00 61.50 188 GLN A O 1
ATOM 1477 N N . THR A 1 189 ? -26.877 27.152 47.513 1.00 54.50 189 THR A N 1
ATOM 1478 C CA . THR A 1 189 ? -26.029 26.954 48.687 1.00 54.50 189 THR A CA 1
ATOM 1479 C C . THR A 1 189 ? -26.570 27.787 49.842 1.00 54.50 189 THR A C 1
ATOM 1481 O O . THR A 1 189 ? -26.336 28.992 49.910 1.00 54.50 189 THR A O 1
ATOM 1484 N N . ARG A 1 190 ? -27.314 27.148 50.747 1.00 61.22 190 ARG A N 1
ATOM 1485 C CA . ARG A 1 190 ? -27.400 27.597 52.140 1.00 61.22 190 ARG A CA 1
ATOM 1486 C C . ARG A 1 190 ? -26.144 27.088 52.841 1.00 61.22 190 ARG A C 1
ATOM 1488 O O . ARG A 1 190 ? -25.741 25.959 52.578 1.00 61.22 190 ARG A O 1
ATOM 1495 N N . GLU A 1 191 ? -25.501 27.915 53.659 1.00 64.88 191 GLU A N 1
ATOM 1496 C CA . GLU A 1 191 ? -24.383 27.451 54.487 1.00 64.88 191 GLU A CA 1
ATOM 1497 C C . GLU A 1 191 ? -24.916 26.390 55.463 1.00 64.88 191 GLU A C 1
ATOM 1499 O O . GLU A 1 191 ? -25.815 26.709 56.245 1.00 64.88 191 GLU A O 1
ATOM 1504 N N . PRO A 1 192 ? -24.440 25.135 55.387 1.00 61.34 192 PRO A N 1
ATOM 1505 C CA . PRO A 1 192 ? -24.906 24.085 56.278 1.00 61.34 192 PRO A CA 1
ATOM 1506 C C . PRO A 1 192 ? -24.375 24.350 57.691 1.00 61.34 192 PRO A C 1
ATOM 1508 O O . PRO A 1 192 ? -23.183 24.600 57.877 1.00 61.34 192 PRO A O 1
ATOM 1511 N N . GLN A 1 193 ? -25.262 24.312 58.683 1.00 65.56 193 GLN A N 1
ATOM 1512 C CA . GLN A 1 193 ? -24.937 24.604 60.083 1.00 65.56 193 GLN A CA 1
ATOM 1513 C C . GLN A 1 193 ? -24.643 23.334 60.887 1.00 65.56 193 GLN A C 1
ATOM 1515 O O . GLN A 1 193 ? -24.012 23.407 61.942 1.00 65.56 193 GLN A O 1
ATOM 1520 N N . THR A 1 194 ? -25.057 22.166 60.387 1.00 76.06 194 THR A N 1
ATOM 1521 C CA . THR A 1 194 ? -24.881 20.874 61.062 1.00 76.06 194 THR A CA 1
ATOM 1522 C C . THR A 1 194 ? -24.214 19.832 60.164 1.00 76.06 194 THR A C 1
ATOM 1524 O O . THR A 1 194 ? -24.312 19.870 58.938 1.00 76.06 194 THR A O 1
ATOM 1527 N N . THR A 1 195 ? -23.539 18.851 60.771 1.00 74.69 195 THR A N 1
ATOM 1528 C CA . THR A 1 195 ? -22.896 17.744 60.044 1.00 74.69 195 THR A CA 1
ATOM 1529 C C . THR A 1 195 ? -23.909 16.939 59.221 1.00 74.69 195 THR A C 1
ATOM 1531 O O . THR A 1 195 ? -23.600 16.537 58.104 1.00 74.69 195 THR A O 1
ATOM 1534 N N . SER A 1 196 ? -25.139 16.763 59.716 1.00 75.94 196 SER A N 1
ATOM 1535 C CA . SER A 1 196 ? -26.220 16.079 58.988 1.00 75.94 196 SER A CA 1
ATOM 1536 C C . SER A 1 196 ? -26.609 16.825 57.703 1.00 75.94 196 SER A C 1
ATOM 1538 O O . SER A 1 196 ? -26.645 16.228 56.626 1.00 75.94 196 SER A O 1
ATOM 1540 N N . GLU A 1 197 ? -26.763 18.153 57.771 1.00 76.69 197 GLU A N 1
ATOM 1541 C CA . GLU A 1 197 ? -27.036 19.001 56.598 1.00 76.69 197 GLU A CA 1
ATOM 1542 C C . GLU A 1 197 ? -25.914 18.935 55.552 1.00 76.69 197 GLU A C 1
ATOM 1544 O O . GLU A 1 197 ? -26.181 18.933 54.346 1.00 76.69 197 GLU A O 1
ATOM 1549 N N . ILE A 1 198 ? -24.654 18.826 55.992 1.00 79.06 198 ILE A N 1
ATOM 1550 C CA . ILE A 1 198 ? -23.506 18.621 55.097 1.00 79.06 198 ILE A CA 1
ATOM 1551 C C . ILE A 1 198 ? -23.650 17.291 54.342 1.00 79.06 198 ILE A C 1
ATOM 1553 O O . ILE A 1 198 ? -23.488 17.259 53.118 1.00 79.06 198 ILE A O 1
ATOM 1557 N N . PHE A 1 199 ? -23.990 16.201 55.036 1.00 80.12 199 PHE A N 1
ATOM 1558 C CA . PHE A 1 199 ? -24.184 14.886 54.414 1.00 80.12 199 PHE A CA 1
ATOM 1559 C C . PHE A 1 199 ? -25.369 14.865 53.443 1.00 80.12 199 PHE A C 1
ATOM 1561 O O . PHE A 1 199 ? -25.272 14.264 52.369 1.00 80.12 199 PHE A O 1
ATOM 1568 N N . GLU A 1 200 ? -26.465 15.549 53.763 1.00 81.81 200 GLU A N 1
ATOM 1569 C CA . GLU A 1 200 ? -27.614 15.682 52.865 1.00 81.81 200 GLU A CA 1
ATOM 1570 C C . GLU A 1 200 ? -27.288 16.499 51.613 1.00 81.81 200 GLU A C 1
ATOM 1572 O O . GLU A 1 200 ? -27.650 16.098 50.502 1.00 81.81 200 GLU A O 1
ATOM 1577 N N . MET A 1 201 ? -26.528 17.590 51.753 1.00 79.06 201 MET A N 1
ATOM 1578 C CA . MET A 1 201 ? -26.008 18.343 50.611 1.00 79.06 201 MET A CA 1
ATOM 1579 C C . MET A 1 201 ? -25.089 17.487 49.736 1.00 79.06 201 MET A C 1
ATOM 1581 O O . MET A 1 201 ? -25.233 17.486 48.512 1.00 79.06 201 MET A O 1
ATOM 1585 N N . MET A 1 202 ? -24.166 16.733 50.335 1.00 82.94 202 MET A N 1
ATOM 1586 C CA . MET A 1 202 ? -23.266 15.843 49.597 1.00 82.94 202 MET A CA 1
ATOM 1587 C C . MET A 1 202 ? -24.031 14.725 48.873 1.00 82.94 202 MET A C 1
ATOM 1589 O O . MET A 1 202 ? -23.741 14.443 47.710 1.00 82.94 202 MET A O 1
ATOM 1593 N N . LEU A 1 203 ? -25.062 14.145 49.496 1.00 84.56 203 LEU A N 1
ATOM 1594 C CA . LEU A 1 203 ? -25.965 13.181 48.855 1.00 84.56 203 LEU A CA 1
ATOM 1595 C C . LEU A 1 203 ? -26.745 13.809 47.691 1.00 84.56 203 LEU A C 1
ATOM 1597 O O . LEU A 1 203 ? -26.859 13.203 46.623 1.00 84.56 203 LEU A O 1
ATOM 1601 N N . ALA A 1 204 ? -27.261 15.028 47.861 1.00 83.00 204 ALA A N 1
ATOM 1602 C CA . ALA A 1 204 ? -27.952 15.759 46.801 1.00 83.00 204 ALA A CA 1
ATOM 1603 C C . ALA A 1 204 ? -27.022 16.081 45.614 1.00 83.00 204 ALA A C 1
ATOM 1605 O O . ALA A 1 204 ? -27.451 16.028 44.458 1.00 83.00 204 ALA A O 1
ATOM 1606 N N . LEU A 1 205 ? -25.742 16.360 45.881 1.00 82.31 205 LEU A N 1
ATOM 1607 C CA . LEU A 1 205 ? -24.709 16.554 44.860 1.00 82.31 205 LEU A CA 1
ATOM 1608 C C . LEU A 1 205 ? -24.342 15.238 44.155 1.00 82.31 205 LEU A C 1
ATOM 1610 O O . LEU A 1 205 ? -24.287 15.204 42.926 1.00 82.31 205 LEU A O 1
ATOM 1614 N N . ALA A 1 206 ? -24.178 14.137 44.893 1.00 84.62 206 ALA A N 1
ATOM 1615 C CA . ALA A 1 206 ? -23.886 12.813 44.334 1.00 84.62 206 ALA A CA 1
ATOM 1616 C C . ALA A 1 206 ? -25.003 12.307 43.398 1.00 84.62 206 ALA A C 1
ATOM 1618 O O . ALA A 1 206 ? -24.729 11.808 42.302 1.00 84.62 206 ALA A O 1
ATOM 1619 N N . LYS A 1 207 ? -26.275 12.531 43.761 1.00 82.19 207 LYS A N 1
ATOM 1620 C CA . LYS A 1 207 ? -27.463 12.222 42.930 1.00 82.19 207 LYS A CA 1
ATOM 1621 C C . LYS A 1 207 ? -27.564 13.063 41.647 1.00 82.19 207 LYS A C 1
ATOM 1623 O O . LYS A 1 207 ? -28.412 12.813 40.783 1.00 82.19 207 LYS A O 1
ATOM 1628 N N . ARG A 1 208 ? -26.741 14.106 41.513 1.00 73.12 208 ARG A N 1
ATOM 1629 C CA . ARG A 1 208 ? -26.708 14.980 40.333 1.00 73.12 208 ARG A CA 1
ATOM 1630 C C . ARG A 1 208 ? -25.596 14.677 39.354 1.00 73.12 208 ARG A C 1
ATOM 1632 O O . ARG A 1 208 ? -25.606 15.281 38.281 1.00 73.12 208 ARG A O 1
ATOM 1639 N N . ILE A 1 209 ? -24.692 13.760 39.687 1.00 81.62 209 ILE A N 1
ATOM 1640 C CA . ILE A 1 209 ? -23.661 13.313 38.757 1.00 81.62 209 ILE A CA 1
ATOM 1641 C C . ILE A 1 209 ? -24.362 12.796 37.484 1.00 81.62 209 ILE A C 1
ATOM 1643 O O . ILE A 1 209 ? -25.237 11.938 37.590 1.00 81.62 209 ILE A O 1
ATOM 1647 N N . PRO A 1 210 ? -24.050 13.352 36.294 1.00 73.75 210 PRO A N 1
ATOM 1648 C CA . PRO A 1 210 ? -24.738 13.002 35.047 1.00 73.75 210 PRO A CA 1
ATOM 1649 C C . PRO A 1 210 ? -24.572 11.536 34.650 1.00 73.75 210 PRO A C 1
ATOM 1651 O O . PRO A 1 210 ? -25.451 10.956 34.025 1.00 73.75 210 PRO A O 1
ATOM 1654 N N . ASP A 1 211 ? -23.424 10.960 35.003 1.00 80.69 211 ASP A N 1
ATOM 1655 C CA . ASP A 1 211 ? -23.120 9.555 34.781 1.00 80.69 211 ASP A CA 1
ATOM 1656 C C . ASP A 1 211 ? -23.792 8.693 35.855 1.00 80.69 211 ASP A C 1
ATOM 1658 O O . ASP A 1 211 ? -23.463 8.803 37.036 1.00 80.69 211 ASP A O 1
ATOM 1662 N N . GLU A 1 212 ? -24.721 7.833 35.439 1.00 80.81 212 GLU A N 1
ATOM 1663 C CA . GLU A 1 212 ? -25.529 6.995 36.330 1.00 80.81 212 GLU A CA 1
ATOM 1664 C C . GLU A 1 212 ? -24.662 6.055 37.177 1.00 80.81 212 GLU A C 1
ATOM 1666 O O . GLU A 1 212 ? -24.846 5.971 38.389 1.00 80.81 212 GLU A O 1
ATOM 1671 N N . THR A 1 213 ? -23.646 5.433 36.571 1.00 83.81 213 THR A N 1
ATOM 1672 C CA . THR A 1 213 ? -22.726 4.525 37.275 1.00 83.81 213 THR A CA 1
ATOM 1673 C C . THR A 1 213 ? -21.964 5.262 38.377 1.00 83.81 213 THR A C 1
ATOM 1675 O O . THR A 1 213 ? -21.961 4.835 39.531 1.00 83.81 213 THR A O 1
ATOM 1678 N N . THR A 1 214 ? -21.369 6.414 38.047 1.00 82.75 214 THR A N 1
ATOM 1679 C CA . THR A 1 214 ? -20.655 7.252 39.021 1.00 82.75 214 THR A CA 1
ATOM 1680 C C . THR A 1 214 ? -21.603 7.814 40.087 1.00 82.75 214 THR A C 1
ATOM 1682 O O . THR A 1 214 ? -21.223 7.895 41.254 1.00 82.75 214 THR A O 1
ATOM 1685 N N . SER A 1 215 ? -22.840 8.171 39.725 1.00 86.50 215 SER A N 1
ATOM 1686 C CA . SER A 1 215 ? -23.852 8.649 40.674 1.00 86.50 215 SER A CA 1
ATOM 1687 C C . SER A 1 215 ? -24.228 7.571 41.689 1.00 86.50 215 SER A C 1
ATOM 1689 O O . SER A 1 215 ? -24.209 7.838 42.888 1.00 86.50 215 SER A O 1
ATOM 1691 N N . ILE A 1 216 ? -24.482 6.340 41.234 1.00 85.56 216 ILE A N 1
ATOM 1692 C CA . ILE A 1 216 ? -24.787 5.195 42.103 1.00 85.56 216 ILE A CA 1
ATOM 1693 C C . ILE A 1 216 ? -23.615 4.915 43.050 1.00 85.56 216 ILE A C 1
ATOM 1695 O O . ILE A 1 216 ? -23.817 4.793 44.258 1.00 85.56 216 ILE A O 1
ATOM 1699 N N . SER A 1 217 ? -22.381 4.865 42.537 1.00 88.69 217 SER A N 1
ATOM 1700 C CA . SER A 1 217 ? -21.193 4.649 43.371 1.00 88.69 217 SER A CA 1
ATOM 1701 C C . SER A 1 217 ? -21.002 5.754 44.412 1.00 88.69 217 SER A C 1
ATOM 1703 O O . SER A 1 217 ? -20.744 5.452 45.576 1.00 88.69 217 SER A O 1
ATOM 1705 N N . ALA A 1 218 ? -21.169 7.021 44.024 1.00 87.00 218 ALA A N 1
ATOM 1706 C CA . ALA A 1 218 ? -21.041 8.155 44.933 1.00 87.00 218 ALA A CA 1
ATOM 1707 C C . ALA A 1 218 ? -22.135 8.154 46.012 1.00 87.00 218 ALA A C 1
ATOM 1709 O O . ALA A 1 218 ? -21.837 8.368 47.182 1.00 87.00 218 ALA A O 1
ATOM 1710 N N . VAL A 1 219 ? -23.388 7.859 45.653 1.00 88.44 219 VAL A N 1
ATOM 1711 C CA . VAL A 1 219 ? -24.501 7.758 46.612 1.00 88.44 219 VAL A CA 1
ATOM 1712 C C . VAL A 1 219 ? -24.269 6.620 47.607 1.00 88.44 219 VAL A C 1
ATOM 1714 O O . VAL A 1 219 ? -24.410 6.828 48.810 1.00 88.44 219 VAL A O 1
ATOM 1717 N N . ASN A 1 220 ? -23.845 5.445 47.136 1.00 86.62 220 ASN A N 1
ATOM 1718 C CA . ASN A 1 220 ? -23.541 4.305 48.003 1.00 86.62 220 ASN A CA 1
ATOM 1719 C C . ASN A 1 220 ? -22.390 4.606 48.968 1.00 86.62 220 ASN A C 1
ATOM 1721 O O . ASN A 1 220 ? -22.469 4.272 50.148 1.00 86.62 220 ASN A O 1
ATOM 1725 N N . PHE A 1 221 ? -21.343 5.275 48.484 1.00 88.06 221 PHE A N 1
ATOM 1726 C CA . PHE A 1 221 ? -20.226 5.703 49.320 1.00 88.06 221 PHE A CA 1
ATOM 1727 C C . PHE A 1 221 ? -20.662 6.710 50.392 1.00 88.06 221 PHE A C 1
ATOM 1729 O O . PHE A 1 221 ? -20.287 6.573 51.552 1.00 88.06 221 PHE A O 1
ATOM 1736 N N . MET A 1 222 ? -21.525 7.671 50.047 1.00 86.44 222 MET A N 1
ATOM 1737 C CA . MET A 1 222 ? -22.069 8.619 51.026 1.00 86.44 222 MET A CA 1
ATOM 1738 C C . MET A 1 222 ? -22.945 7.939 52.087 1.00 86.44 222 MET A C 1
ATOM 1740 O O . MET A 1 222 ? -22.889 8.321 53.253 1.00 86.44 222 MET A O 1
ATOM 1744 N N . HIS A 1 223 ? -23.732 6.925 51.713 1.00 84.25 223 HIS A N 1
ATOM 1745 C CA . HIS A 1 223 ? -24.501 6.131 52.677 1.00 84.25 223 HIS A CA 1
ATOM 1746 C C . HIS A 1 223 ? -23.600 5.311 53.608 1.00 84.25 223 HIS A C 1
ATOM 1748 O O . HIS A 1 223 ? -23.868 5.252 54.805 1.00 84.25 223 HIS A O 1
ATOM 1754 N N . MET A 1 224 ? -22.520 4.732 53.076 1.00 86.12 224 MET A N 1
ATOM 1755 C CA . MET A 1 224 ? -21.515 4.010 53.860 1.00 86.12 224 MET A CA 1
ATOM 1756 C C . MET A 1 224 ? -20.833 4.933 54.876 1.00 86.12 224 MET A C 1
ATOM 1758 O O . MET A 1 224 ? -20.835 4.631 56.063 1.00 86.12 224 MET A O 1
ATOM 1762 N N . LEU A 1 225 ? -20.350 6.101 54.440 1.00 83.56 225 LEU A N 1
ATOM 1763 C CA . LEU A 1 225 ? -19.726 7.088 55.326 1.00 83.56 225 LEU A CA 1
ATOM 1764 C C . LEU A 1 225 ? -20.683 7.608 56.402 1.00 83.56 225 LEU A C 1
ATOM 1766 O O . LEU A 1 225 ? -20.275 7.811 57.541 1.00 83.56 225 LEU A O 1
ATOM 1770 N N . ARG A 1 226 ? -21.959 7.820 56.059 1.00 81.06 226 ARG A N 1
ATOM 1771 C CA . ARG A 1 226 ? -22.977 8.242 57.031 1.00 81.06 226 ARG A CA 1
ATOM 1772 C C . ARG A 1 226 ? -23.181 7.187 58.123 1.00 81.06 226 ARG A C 1
ATOM 1774 O O . ARG A 1 226 ? -23.313 7.543 59.288 1.00 81.06 226 ARG A O 1
ATOM 1781 N N . HIS A 1 227 ? -23.179 5.910 57.740 1.00 81.44 227 HIS A N 1
ATOM 1782 C CA . HIS A 1 227 ? -23.273 4.788 58.671 1.00 81.44 227 HIS A CA 1
ATOM 1783 C C . HIS A 1 227 ? -22.009 4.652 59.536 1.00 81.44 227 HIS A C 1
ATOM 1785 O O . HIS A 1 227 ? -22.113 4.432 60.736 1.00 81.44 227 HIS A O 1
ATOM 1791 N N . GLU A 1 228 ? -20.816 4.793 58.953 1.00 83.25 228 GLU A N 1
ATOM 1792 C CA . GLU A 1 228 ? -19.540 4.735 59.689 1.00 83.25 228 GLU A CA 1
ATOM 1793 C C . GLU A 1 228 ? -19.360 5.898 60.672 1.00 83.25 228 GLU A C 1
ATOM 1795 O O . GLU A 1 228 ? -18.708 5.739 61.699 1.00 83.25 228 GLU A O 1
ATOM 1800 N N . ALA A 1 229 ? -19.950 7.056 60.375 1.00 79.75 229 ALA A N 1
ATOM 1801 C CA . ALA A 1 229 ? -19.920 8.229 61.241 1.00 79.75 229 ALA A CA 1
ATOM 1802 C C . ALA A 1 229 ? -21.011 8.228 62.333 1.00 79.75 229 ALA A C 1
ATOM 1804 O O . ALA A 1 229 ? -21.116 9.217 63.054 1.00 79.75 229 ALA A O 1
ATOM 1805 N N . GLU A 1 230 ? -21.827 7.168 62.437 1.00 76.94 230 GLU A N 1
ATOM 1806 C CA . GLU A 1 230 ? -22.954 7.050 63.385 1.00 76.94 230 GLU A CA 1
ATOM 1807 C C . GLU A 1 230 ? -23.954 8.223 63.307 1.00 76.94 230 GLU A C 1
ATOM 1809 O O . GLU A 1 230 ? -24.614 8.583 64.280 1.00 76.94 230 GLU A O 1
ATOM 1814 N N . ILE A 1 231 ? -24.087 8.838 62.127 1.00 71.25 231 ILE A N 1
ATOM 1815 C CA . ILE A 1 231 ? -25.018 9.948 61.911 1.00 71.25 231 ILE A CA 1
ATOM 1816 C C . ILE A 1 231 ? -26.384 9.343 61.596 1.00 71.25 231 ILE A C 1
ATOM 1818 O O . ILE A 1 231 ? -26.693 9.038 60.435 1.00 71.25 231 ILE A O 1
ATOM 1822 N N . GLU A 1 232 ? -27.190 9.147 62.641 1.00 59.22 232 GLU A N 1
ATOM 1823 C CA . GLU A 1 232 ? -28.561 8.657 62.517 1.00 59.22 232 GLU A CA 1
ATOM 1824 C C . GLU A 1 232 ? -29.354 9.484 61.487 1.00 59.22 232 GLU A C 1
ATOM 1826 O O . GLU A 1 232 ? -29.157 10.697 61.316 1.00 59.22 232 GLU A O 1
ATOM 1831 N N . PRO A 1 233 ? -30.236 8.840 60.712 1.00 53.16 233 PRO A N 1
ATOM 1832 C CA . PRO A 1 233 ? -31.238 9.578 59.987 1.00 53.16 233 PRO A CA 1
ATOM 1833 C C . PRO A 1 233 ? -32.252 10.147 60.979 1.00 53.16 233 PRO A C 1
ATOM 1835 O O . PRO A 1 233 ? -33.049 9.397 61.535 1.00 53.16 233 PRO A O 1
ATOM 1838 N N . ASP A 1 234 ? -32.284 11.471 61.118 1.00 48.16 234 ASP A N 1
ATOM 1839 C CA . ASP A 1 234 ? -33.451 12.194 61.632 1.00 48.16 234 ASP A CA 1
ATOM 1840 C C . ASP A 1 234 ? -34.603 12.083 60.611 1.00 48.16 234 ASP A C 1
ATOM 1842 O O . ASP A 1 234 ? -35.051 13.066 60.024 1.00 48.16 234 ASP A O 1
ATOM 1846 N N . PHE A 1 235 ? -35.066 10.866 60.323 1.00 47.19 235 PHE A N 1
ATOM 1847 C CA . PHE A 1 235 ? -36.372 10.683 59.709 1.00 47.19 235 PHE A CA 1
ATOM 1848 C C . PHE A 1 235 ? -37.389 10.572 60.845 1.00 47.19 235 PHE A C 1
ATOM 1850 O O . PHE A 1 235 ? -37.251 9.675 61.683 1.00 47.19 235 PHE A O 1
ATOM 1857 N N . PRO A 1 236 ? -38.435 11.416 60.894 1.00 40.34 236 PRO A N 1
ATOM 1858 C CA . PRO A 1 236 ? -39.625 11.018 61.623 1.00 40.34 236 PRO A CA 1
ATOM 1859 C C . PRO A 1 236 ? -40.137 9.720 60.986 1.00 40.34 236 PRO A C 1
ATOM 1861 O O . PRO A 1 236 ? -40.205 9.604 59.761 1.00 40.34 236 PRO A O 1
ATOM 1864 N N . GLN A 1 237 ? -40.438 8.724 61.819 1.00 40.62 237 GLN A N 1
ATOM 1865 C CA . GLN A 1 237 ? -41.170 7.542 61.380 1.00 40.62 237 GLN A CA 1
ATOM 1866 C C . GLN A 1 237 ? -42.555 7.988 60.913 1.00 40.62 237 GLN A C 1
ATOM 1868 O O . GLN A 1 237 ? -43.359 8.366 61.758 1.00 40.62 237 GLN A O 1
ATOM 1873 N N . GLU A 1 238 ? -42.809 7.942 59.604 1.00 33.88 238 GLU A N 1
ATOM 1874 C CA . GLU A 1 238 ? -44.139 7.796 58.986 1.00 33.88 238 GLU A CA 1
ATOM 1875 C C . GLU A 1 238 ? -44.015 7.346 57.522 1.00 33.88 238 GLU A C 1
ATOM 1877 O O . GLU A 1 238 ? -43.316 8.020 56.730 1.00 33.88 238 GLU A O 1
#

Secondary structure (DSSP, 8-state):
-----SS-TTSS-HHHHHHHHHHHHHHHHHHHTT-----PPPHHHHHHHHHHHHHHHHHHHHT-SSSS-TTTHHHHHHHHHHHHHHHHHS----SSSSHHHHHHHHHHHHHHHHHHHHSS--HHHHHHHHHHHSTT--HHHHHHHS-HHHHHHHHHHHHHHHHHHHHHHHHHHHHHHHHTSPPPPPP--PPP-SHHHHHHHHHHHHTT-SSHHHHHHHHHHHHHHHHHTT--------

Organism: Paraburkholderia xenovorans (strain LB400) (NCBI:txid266265)

Sequence (238 aa):
MRSFFKQSVFGKGTVLKVAAVSQIAHAYVACFEREPSEPLPTTAAVRGLMKKAAAFESELSAESSSWVPSELEKSFRGPLKNLRDAASTVERRSAGRPAFSERRIFILHLARALYGMCDDFPGRFIATVAARVWEDTDDRTVRKILTDDERDAIKRHAEKNRRQVAESENAAHLLLNRASIPPKAPPQTREPQTTSEIFEMMLALAKRIPDETTSISAVNFMHMLRHEAEIEPDFPQE